Protein AF-A0AA88YRH1-F1 (afdb_monomer)

Sequence (210 aa):
MELCYRCGEIFGRLHLAICKGFNRCCFNCKRIGHLAKTCRNAKQCSVYVNSIRVIQRKSEKKKERDQRRWMEFTSRKATLAELPFSVISEPEFRAMEFDSAVPTHVKTRHILVADKVNILNEKIQDLISKNEDLVNEIKTLNGKNFSLTERLRDIESQQNEEETLRKTISDLRNVQSCQQKQTNRKSAVVKSEKRREKFRRKIIRSVSRV

Foldseek 3Di:
DDAQQQARHDDDPCCVVVPPRQPDQAPQPRDGDHHVVPDPRRPPPPPVVCVVVPPPPPPPVRVVVVVVVVVVVVVVVVVVVVPPVVPPDPPPPPDPPPPPPPPPVVVVVVVVVVVVVVVVVVVVVVVVVVVVVVVVVVVVVVVVVVVVVVVVVVVVVVVVVVVVVVVVVVVVVVVVVVVVVVVVVVVVVVVVVVVVVVVVVVVVVVVVVD

Mean predicted aligned error: 20.77 Å

Secondary structure (DSSP, 8-state):
-PBPTTTSSB--TTHHHH-TTTTPBPTTT--BSS-GGG-TT-TTTTSTTSTTT------HHHHHHHHHHHHHHHHHHHHHHTSGGGG--GGG-----------HHHHHHHHHHHHHHHHHHHHHHHHHHHHHHHHHHHHHHHHHHHHHHHHHHHHHHHHHHHHHHHHHHHHHHHHHHHHHHHHHHHHHHHHHHHHHHHHHHHHHHHHTT-

Organism: Pinctada imbricata (NCBI:txid66713)

pLDDT: mean 78.66, std 17.13, range [45.16, 98.5]

Radius of gyration: 49.01 Å; Cα contacts (8 Å, |Δi|>4): 69; chains: 1; bounding box: 114×59×136 Å

Structure (mmCIF, N/CA/C/O backbone):
data_AF-A0AA88YRH1-F1
#
_entry.id   AF-A0AA88YRH1-F1
#
loop_
_atom_site.group_PDB
_atom_site.id
_atom_site.type_symbol
_atom_site.label_atom_id
_atom_site.label_alt_id
_atom_site.label_comp_id
_atom_site.label_asym_id
_atom_site.label_entity_id
_atom_site.label_seq_id
_atom_site.pdbx_PDB_ins_code
_atom_site.Cartn_x
_atom_site.Cartn_y
_atom_site.Cartn_z
_atom_site.occupancy
_atom_site.B_iso_or_equiv
_atom_site.auth_seq_id
_atom_site.auth_comp_id
_atom_site.auth_asym_id
_atom_site.auth_atom_id
_atom_site.pdbx_PDB_model_num
ATOM 1 N N . MET A 1 1 ? 29.892 -19.748 -8.533 1.00 53.75 1 MET A N 1
ATOM 2 C CA . MET A 1 1 ? 28.865 -18.878 -9.145 1.00 53.75 1 MET A CA 1
ATOM 3 C C . MET A 1 1 ? 27.532 -19.580 -9.007 1.00 53.75 1 MET A C 1
ATOM 5 O O . MET A 1 1 ? 27.375 -20.659 -9.563 1.00 53.75 1 MET A O 1
ATOM 9 N N . GLU A 1 2 ? 26.616 -19.034 -8.217 1.00 70.88 2 GLU A N 1
ATOM 10 C CA . GLU A 1 2 ? 25.268 -19.594 -8.092 1.00 70.88 2 GLU A CA 1
ATOM 11 C C . GLU A 1 2 ? 24.421 -19.139 -9.288 1.00 70.88 2 GLU A C 1
ATOM 13 O O . GLU A 1 2 ? 24.522 -17.995 -9.726 1.00 70.88 2 GLU A O 1
ATOM 18 N N . LEU A 1 3 ? 23.623 -20.037 -9.865 1.00 72.69 3 LEU A N 1
ATOM 19 C CA . LEU A 1 3 ? 22.69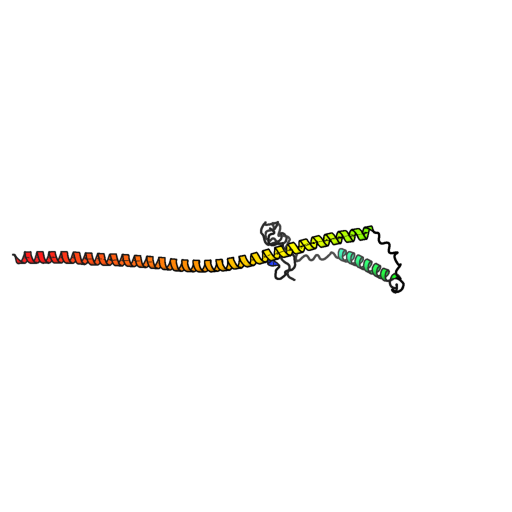9 -19.729 -10.961 1.00 72.69 3 LEU A CA 1
ATOM 20 C C . LEU A 1 3 ? 21.279 -19.644 -10.401 1.00 72.69 3 LEU A C 1
ATOM 22 O O . LEU A 1 3 ? 20.881 -20.445 -9.553 1.00 72.69 3 LEU A O 1
ATOM 26 N N . CYS A 1 4 ? 20.492 -18.684 -10.875 1.00 71.12 4 CYS A N 1
ATOM 27 C CA . CYS A 1 4 ? 19.110 -18.528 -10.458 1.00 71.12 4 CYS A CA 1
ATOM 28 C C . CYS A 1 4 ? 18.253 -19.694 -10.958 1.00 71.12 4 CYS A C 1
ATOM 30 O O . CYS A 1 4 ? 18.080 -19.887 -12.161 1.00 71.12 4 CYS A O 1
ATOM 32 N N . TYR A 1 5 ? 17.612 -20.415 -10.037 1.00 66.69 5 TYR A N 1
ATOM 33 C CA . TYR A 1 5 ? 16.706 -21.524 -10.360 1.00 66.69 5 TYR A CA 1
ATOM 34 C C . TYR A 1 5 ? 15.436 -21.097 -11.128 1.00 66.69 5 TYR A C 1
ATOM 36 O O . TYR A 1 5 ? 14.714 -21.954 -11.645 1.00 66.69 5 TYR A O 1
ATOM 44 N N . ARG A 1 6 ? 15.149 -19.786 -11.208 1.00 68.38 6 ARG A N 1
ATOM 45 C CA . ARG A 1 6 ? 13.977 -19.218 -11.898 1.00 68.38 6 ARG A CA 1
ATOM 46 C C . ARG A 1 6 ? 14.255 -18.781 -13.338 1.00 68.38 6 ARG A C 1
ATOM 48 O O . ARG A 1 6 ? 13.348 -18.887 -14.158 1.00 68.38 6 ARG A O 1
ATOM 55 N N . CYS A 1 7 ? 15.458 -18.302 -13.671 1.00 70.50 7 CYS A N 1
ATOM 56 C CA . CYS A 1 7 ? 15.779 -17.829 -15.031 1.00 70.50 7 CYS A CA 1
ATOM 57 C C . CYS A 1 7 ? 17.071 -18.399 -15.642 1.00 70.50 7 CYS A C 1
ATOM 59 O O . CYS A 1 7 ? 17.279 -18.224 -16.838 1.00 70.50 7 CYS A O 1
ATOM 61 N N . GLY A 1 8 ? 17.916 -19.093 -14.874 1.00 67.12 8 GLY A N 1
ATOM 62 C CA . GLY A 1 8 ? 19.188 -19.643 -15.354 1.00 67.12 8 GLY A CA 1
ATOM 63 C C . GLY A 1 8 ? 20.312 -18.617 -15.548 1.00 67.12 8 GLY A C 1
ATOM 64 O O . GLY A 1 8 ? 21.371 -18.996 -16.036 1.00 67.12 8 GLY A O 1
ATOM 65 N N . GLU A 1 9 ? 20.109 -17.349 -15.174 1.00 74.12 9 GLU A N 1
ATOM 66 C CA . GLU A 1 9 ? 21.161 -16.320 -15.137 1.00 74.12 9 GLU A CA 1
ATOM 67 C C . GLU A 1 9 ? 21.960 -16.397 -13.818 1.00 74.12 9 GLU A C 1
ATOM 69 O O . GLU A 1 9 ? 21.535 -17.032 -12.851 1.00 74.12 9 GLU A O 1
ATOM 74 N N . ILE A 1 10 ? 23.132 -15.762 -13.766 1.00 75.81 10 ILE A N 1
ATOM 75 C CA . ILE A 1 10 ? 24.010 -15.764 -12.583 1.00 75.81 10 ILE A CA 1
ATOM 76 C C . ILE A 1 10 ? 23.377 -14.936 -11.449 1.00 75.81 10 ILE A C 1
ATOM 78 O O . ILE A 1 10 ? 22.864 -13.840 -11.677 1.00 75.81 10 ILE A O 1
ATOM 82 N N . PHE A 1 11 ? 23.419 -15.453 -10.216 1.00 73.75 11 PHE A N 1
ATOM 83 C CA . PHE A 1 11 ? 22.965 -14.750 -9.014 1.00 73.75 11 PHE A CA 1
ATOM 84 C C . PHE A 1 11 ? 23.818 -13.496 -8.763 1.00 73.75 11 PHE A C 1
ATOM 86 O O . PHE A 1 11 ? 24.988 -13.586 -8.398 1.00 73.75 11 PHE A O 1
ATOM 93 N N . GLY A 1 12 ? 23.209 -12.320 -8.915 1.00 69.00 12 GLY A N 1
ATOM 94 C CA . GLY A 1 12 ? 23.686 -11.057 -8.338 1.00 69.00 12 GLY A CA 1
ATOM 95 C C . GLY A 1 12 ? 22.896 -10.684 -7.075 1.00 69.00 12 GLY A C 1
ATOM 96 O O . GLY A 1 12 ? 21.791 -11.192 -6.873 1.00 69.00 12 GLY A O 1
ATOM 97 N N . ARG A 1 13 ? 23.413 -9.758 -6.244 1.00 68.38 13 ARG A N 1
ATOM 98 C CA . ARG A 1 13 ? 22.778 -9.328 -4.969 1.00 68.38 13 ARG A CA 1
ATOM 99 C C . ARG A 1 13 ? 21.319 -8.857 -5.111 1.00 68.38 13 ARG A C 1
ATOM 101 O O . ARG A 1 13 ? 20.558 -8.974 -4.162 1.00 68.38 13 ARG A O 1
ATOM 108 N N . LEU A 1 14 ? 20.918 -8.370 -6.288 1.00 70.19 14 LEU A N 1
ATOM 109 C CA . LEU A 1 14 ? 19.562 -7.872 -6.574 1.00 70.19 14 LEU A CA 1
ATOM 110 C C . LEU A 1 14 ? 18.740 -8.803 -7.481 1.00 70.19 14 LEU A C 1
ATOM 112 O O . LEU A 1 14 ? 17.614 -8.483 -7.860 1.00 70.19 14 LEU A O 1
ATOM 116 N N . HIS A 1 15 ? 19.275 -9.972 -7.838 1.00 73.69 15 HIS A N 1
ATOM 117 C CA . HIS A 1 15 ? 18.668 -10.824 -8.857 1.00 73.69 15 HIS A CA 1
ATOM 118 C C . HIS A 1 15 ? 17.300 -11.387 -8.436 1.00 73.69 15 HIS A C 1
ATOM 120 O O . HIS A 1 15 ? 16.426 -11.558 -9.276 1.00 73.69 15 HIS A O 1
ATOM 126 N N . LEU A 1 16 ? 17.067 -11.624 -7.140 1.00 67.25 16 LEU A N 1
ATOM 127 C CA . LEU A 1 16 ? 15.779 -12.116 -6.627 1.00 67.25 16 LEU A CA 1
ATOM 128 C C . LEU A 1 16 ? 14.612 -11.146 -6.882 1.00 67.25 16 LEU A C 1
ATOM 130 O O . LEU A 1 16 ? 13.498 -11.612 -7.110 1.00 67.25 16 LEU A O 1
ATOM 134 N N . ALA A 1 17 ? 14.871 -9.834 -6.890 1.00 69.38 17 ALA A N 1
ATOM 135 C CA . ALA A 1 17 ? 13.856 -8.798 -7.096 1.00 69.38 17 ALA A CA 1
ATOM 136 C C . ALA A 1 17 ? 13.591 -8.495 -8.584 1.00 69.38 17 ALA A C 1
ATOM 138 O O . ALA A 1 17 ? 12.480 -8.125 -8.946 1.00 69.38 17 ALA A O 1
ATOM 139 N N . ILE A 1 18 ? 14.590 -8.690 -9.455 1.00 74.69 18 ILE A N 1
ATOM 140 C CA . ILE A 1 18 ? 14.531 -8.347 -10.894 1.00 74.69 18 ILE A CA 1
ATOM 141 C C . ILE A 1 18 ? 14.519 -9.615 -11.771 1.00 74.69 18 ILE A C 1
ATOM 143 O O . ILE A 1 18 ? 14.741 -9.583 -12.982 1.00 74.69 18 ILE A O 1
ATOM 147 N N . CYS A 1 19 ? 14.290 -10.786 -11.174 1.00 74.00 19 CYS A N 1
ATOM 148 C CA . CYS A 1 19 ? 14.362 -12.039 -11.908 1.00 74.00 19 CYS A CA 1
ATOM 149 C C . CYS A 1 19 ? 13.278 -12.080 -12.995 1.00 74.00 19 CYS A C 1
ATOM 151 O O . CYS A 1 19 ? 12.085 -12.151 -12.697 1.00 74.00 19 CYS A O 1
ATOM 153 N N . LYS A 1 20 ?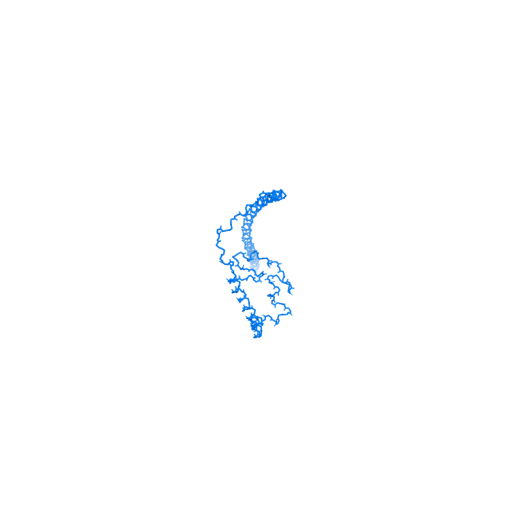 13.687 -12.171 -14.267 1.00 68.44 20 LYS A N 1
ATOM 154 C CA . LYS A 1 20 ? 12.780 -12.355 -15.423 1.00 68.44 20 LYS A CA 1
ATOM 155 C C . LYS A 1 20 ? 11.861 -13.584 -15.297 1.00 68.44 20 LYS A C 1
ATOM 157 O O . LYS A 1 20 ? 10.886 -13.716 -16.037 1.00 68.44 20 LYS A O 1
ATOM 162 N N . GLY A 1 21 ? 12.189 -14.508 -14.390 1.00 66.12 21 GLY A N 1
ATOM 163 C CA . GLY A 1 21 ? 11.402 -15.695 -14.059 1.00 66.12 21 GLY A CA 1
ATOM 164 C C . GLY A 1 21 ? 10.411 -15.526 -12.898 1.00 66.12 21 GLY A C 1
ATOM 165 O O . GLY A 1 21 ? 9.736 -16.497 -12.571 1.00 66.12 21 GLY A O 1
ATOM 166 N N . PHE A 1 22 ? 10.307 -14.351 -12.260 1.00 69.38 22 PHE A N 1
ATOM 167 C CA . PHE A 1 22 ? 9.498 -14.155 -11.045 1.00 69.38 22 PHE A CA 1
ATOM 168 C C . PHE A 1 22 ? 7.993 -14.388 -11.277 1.00 6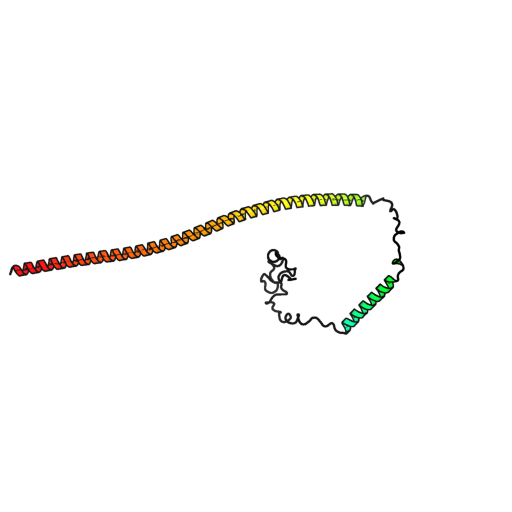9.38 22 PHE A C 1
ATOM 170 O O . PHE A 1 22 ? 7.372 -15.096 -10.488 1.00 69.38 22 PHE A O 1
ATOM 177 N N . ASN A 1 23 ? 7.452 -13.924 -12.411 1.00 70.12 23 ASN A N 1
ATOM 178 C CA . ASN A 1 23 ? 6.042 -14.103 -12.799 1.00 70.12 23 ASN A CA 1
ATOM 179 C C . ASN A 1 23 ? 5.811 -15.201 -13.850 1.00 70.12 23 ASN A C 1
ATOM 181 O O . ASN A 1 23 ? 4.737 -15.284 -14.442 1.00 70.12 23 ASN A O 1
ATOM 185 N N . ARG A 1 24 ? 6.805 -16.052 -14.127 1.00 73.25 24 ARG A N 1
ATOM 186 C CA . ARG A 1 24 ? 6.618 -17.148 -15.084 1.00 73.25 24 ARG A CA 1
ATOM 187 C C . ARG A 1 24 ? 6.018 -18.357 -14.377 1.00 73.25 24 ARG A C 1
ATOM 189 O O . ARG A 1 24 ? 6.610 -18.908 -13.448 1.00 73.25 24 ARG A O 1
ATOM 196 N N . CYS A 1 25 ? 4.849 -18.783 -14.844 1.00 76.12 25 CYS A N 1
ATOM 197 C CA . CYS A 1 25 ? 4.251 -20.045 -14.436 1.00 76.12 25 CYS A CA 1
ATOM 198 C C . CYS A 1 25 ? 5.015 -21.204 -15.078 1.00 76.12 25 CYS A C 1
ATOM 200 O O . CYS A 1 25 ? 5.322 -21.194 -16.271 1.00 76.12 25 CYS A O 1
ATOM 202 N N . CYS A 1 26 ? 5.302 -22.231 -14.289 1.00 77.19 26 CYS A N 1
ATOM 203 C CA . CYS A 1 26 ? 5.856 -23.470 -14.799 1.00 77.19 26 CYS A CA 1
ATOM 204 C C . CYS A 1 26 ? 4.891 -24.101 -15.814 1.00 77.19 26 CYS A C 1
ATOM 206 O O . CYS A 1 26 ? 3.739 -24.374 -15.482 1.00 77.19 26 CYS A O 1
ATOM 208 N N . PHE A 1 27 ? 5.365 -24.405 -17.025 1.00 74.00 27 PHE A N 1
ATOM 209 C CA . PHE A 1 27 ? 4.541 -25.038 -18.063 1.00 74.00 27 PHE A CA 1
ATOM 210 C C . PHE A 1 27 ? 3.980 -26.413 -17.650 1.00 74.00 27 PHE A C 1
ATOM 212 O O . PHE A 1 27 ? 2.918 -26.797 -18.126 1.00 74.00 27 PHE A O 1
ATOM 219 N N . ASN A 1 28 ? 4.641 -27.125 -16.726 1.00 75.19 28 ASN A N 1
ATOM 220 C CA . ASN A 1 28 ? 4.215 -28.458 -16.286 1.00 75.19 28 ASN A CA 1
ATOM 221 C C . ASN A 1 28 ? 3.154 -28.433 -15.175 1.00 75.19 28 ASN A C 1
ATOM 223 O O . ASN A 1 28 ? 2.218 -29.225 -15.212 1.00 75.19 28 ASN A O 1
ATOM 227 N N . CYS A 1 29 ? 3.285 -27.557 -14.172 1.00 79.75 29 CYS A N 1
ATOM 228 C CA . CYS A 1 29 ? 2.396 -27.558 -12.998 1.00 79.75 29 CYS A CA 1
ATOM 229 C C . CYS A 1 29 ? 1.626 -26.250 -12.785 1.00 79.75 29 CYS A C 1
ATOM 231 O O . CYS A 1 29 ? 0.898 -26.129 -11.801 1.00 79.75 29 CYS A O 1
ATOM 233 N N . LYS A 1 30 ? 1.812 -25.265 -13.671 1.00 79.56 30 LYS A N 1
ATOM 234 C CA . LYS A 1 30 ? 1.200 -23.928 -13.636 1.00 79.56 30 LYS A CA 1
ATOM 235 C C . LYS A 1 30 ? 1.448 -23.122 -12.351 1.00 79.56 30 LYS A C 1
ATOM 237 O O . LYS A 1 30 ? 0.832 -22.081 -12.166 1.00 79.56 30 LYS A O 1
ATOM 242 N N . ARG A 1 31 ? 2.370 -23.550 -11.478 1.00 75.75 31 ARG A N 1
ATOM 243 C CA . ARG A 1 31 ? 2.791 -22.786 -10.290 1.00 75.75 31 ARG A CA 1
ATOM 244 C C . ARG A 1 31 ? 3.927 -21.826 -10.639 1.00 75.75 31 ARG A C 1
ATOM 246 O O . ARG A 1 31 ? 4.792 -22.157 -11.451 1.00 75.75 31 ARG A O 1
ATOM 253 N N . ILE A 1 32 ? 3.928 -20.657 -10.010 1.00 74.44 32 ILE A N 1
ATOM 254 C CA . ILE A 1 32 ? 4.986 -19.648 -10.146 1.00 74.44 32 ILE A CA 1
ATOM 255 C C . ILE A 1 32 ? 6.259 -20.058 -9.391 1.00 74.44 32 ILE A C 1
ATOM 257 O O . ILE A 1 32 ? 6.217 -20.846 -8.445 1.00 74.44 32 ILE A O 1
ATOM 261 N N . GLY A 1 33 ? 7.403 -19.522 -9.818 1.00 73.00 33 GLY A N 1
ATOM 262 C CA . GLY A 1 33 ? 8.660 -19.620 -9.070 1.00 73.00 33 GLY A CA 1
ATOM 263 C C . GLY A 1 33 ? 9.607 -20.758 -9.460 1.00 73.00 33 GLY A C 1
ATOM 264 O O . GLY A 1 33 ? 10.593 -20.957 -8.760 1.00 73.00 33 GLY A O 1
ATOM 265 N N . HIS A 1 34 ? 9.374 -21.493 -10.552 1.00 73.50 34 HIS A N 1
ATOM 266 C CA . HIS A 1 34 ? 10.356 -22.441 -11.101 1.00 73.50 34 HIS A CA 1
ATOM 267 C C . HIS A 1 34 ? 10.159 -22.676 -12.604 1.00 73.50 34 HIS A C 1
ATOM 269 O O . HIS A 1 34 ? 9.071 -22.486 -13.147 1.00 73.50 34 HIS A O 1
ATOM 275 N N . LEU A 1 35 ? 11.219 -23.119 -13.281 1.00 71.88 35 LEU A N 1
ATOM 276 C CA . LEU A 1 35 ? 11.177 -23.495 -14.693 1.00 71.88 35 LEU A CA 1
ATOM 277 C C . LEU A 1 35 ? 10.592 -24.904 -14.856 1.00 71.88 35 LEU A C 1
ATOM 279 O O . LEU A 1 35 ? 10.755 -25.763 -13.993 1.00 71.88 35 LEU A O 1
ATOM 283 N N . ALA A 1 36 ? 9.980 -25.191 -16.009 1.00 71.06 36 ALA A N 1
ATOM 284 C CA . ALA A 1 36 ? 9.449 -26.528 -16.312 1.00 71.06 36 ALA A CA 1
ATOM 285 C C . ALA A 1 36 ? 10.505 -27.642 -16.169 1.00 71.06 36 ALA A C 1
ATOM 287 O O . ALA A 1 36 ? 10.181 -28.746 -15.735 1.00 71.06 36 ALA A O 1
ATOM 288 N N . LYS A 1 37 ? 11.776 -27.313 -16.445 1.00 68.81 37 LYS A N 1
ATOM 289 C CA . LYS A 1 37 ? 12.937 -28.204 -16.295 1.00 68.81 37 LYS A CA 1
ATOM 290 C C . LYS A 1 37 ? 13.252 -28.584 -14.841 1.00 68.81 37 LYS A C 1
ATOM 292 O O . LYS A 1 37 ? 13.858 -29.621 -14.618 1.00 68.81 37 LYS A O 1
ATOM 297 N N . THR A 1 38 ? 12.856 -27.768 -13.864 1.00 66.88 38 THR A N 1
ATOM 298 C CA . THR A 1 38 ? 13.106 -27.981 -12.425 1.00 66.88 38 THR A CA 1
ATOM 299 C C . THR A 1 38 ? 11.819 -28.289 -11.652 1.00 66.88 38 THR A C 1
ATOM 301 O O . THR A 1 38 ? 11.780 -28.235 -10.423 1.00 66.88 38 THR A O 1
ATOM 304 N N . CYS A 1 39 ? 10.740 -28.627 -12.363 1.00 75.81 39 CYS A N 1
ATOM 305 C CA . CYS A 1 39 ? 9.443 -28.912 -11.771 1.00 75.81 39 CYS A CA 1
ATOM 306 C C . CYS A 1 39 ? 9.416 -30.282 -11.084 1.00 75.81 39 CYS A C 1
ATOM 308 O O . CYS A 1 39 ? 9.430 -31.321 -11.742 1.00 75.81 39 CYS A O 1
ATOM 310 N N . ARG A 1 40 ? 9.265 -30.284 -9.754 1.00 71.62 40 ARG A N 1
ATOM 311 C CA . ARG A 1 40 ? 9.049 -31.508 -8.957 1.00 71.62 40 ARG A CA 1
ATOM 312 C C . ARG A 1 40 ? 7.751 -32.251 -9.299 1.00 71.62 40 ARG A C 1
ATOM 314 O O . ARG A 1 40 ? 7.686 -33.453 -9.100 1.00 71.62 40 ARG A O 1
ATOM 321 N N . ASN A 1 41 ? 6.752 -31.546 -9.832 1.00 67.06 41 ASN A N 1
ATOM 322 C CA . ASN A 1 41 ? 5.437 -32.087 -10.196 1.00 67.06 41 ASN A CA 1
ATOM 323 C C . ASN A 1 41 ? 5.306 -32.435 -11.686 1.00 67.06 41 ASN A C 1
ATOM 325 O O . ASN A 1 41 ? 4.194 -32.647 -12.172 1.00 67.06 41 ASN A O 1
ATOM 329 N N . ALA A 1 42 ? 6.407 -32.460 -12.444 1.00 63.12 42 ALA A N 1
ATOM 330 C CA . ALA A 1 42 ? 6.343 -32.927 -13.818 1.00 63.12 42 ALA A CA 1
ATOM 331 C C . ALA A 1 42 ? 5.876 -34.389 -13.809 1.00 63.12 42 ALA A C 1
ATOM 333 O O . ALA A 1 42 ? 6.567 -35.251 -13.267 1.00 63.12 42 ALA A O 1
ATOM 334 N N . LYS A 1 43 ? 4.744 -34.688 -14.459 1.00 59.88 43 LYS A N 1
ATOM 335 C CA . LYS A 1 43 ? 4.222 -36.055 -14.672 1.00 59.88 43 LYS A CA 1
ATOM 336 C C . LYS A 1 43 ? 5.169 -36.958 -15.504 1.00 59.88 43 LYS A C 1
ATOM 338 O O . LYS A 1 43 ? 4.759 -38.005 -15.980 1.00 59.88 43 LYS A O 1
ATOM 343 N N . GLN A 1 44 ? 6.429 -36.550 -15.683 1.00 56.16 44 GLN A N 1
ATOM 344 C CA . GLN A 1 44 ? 7.513 -37.253 -16.374 1.00 56.16 44 GLN A CA 1
ATOM 345 C C . GLN A 1 44 ? 8.854 -37.194 -15.603 1.00 56.16 44 GLN A C 1
ATOM 347 O O . GLN A 1 44 ? 9.925 -37.377 -16.179 1.00 56.16 44 GLN A O 1
ATOM 352 N N . CYS A 1 45 ? 8.839 -36.953 -14.287 1.00 46.53 45 CYS A N 1
ATOM 353 C CA . CYS A 1 45 ? 10.039 -37.047 -13.448 1.00 46.53 45 CYS A CA 1
ATOM 354 C C . CYS A 1 45 ? 10.313 -38.495 -12.995 1.00 46.53 45 CYS A C 1
ATOM 356 O O . CYS A 1 45 ? 10.281 -38.801 -11.809 1.00 46.53 45 CYS A O 1
ATOM 358 N N . SER A 1 46 ? 10.635 -39.379 -13.943 1.00 46.31 46 SER A N 1
ATOM 359 C CA . SER A 1 46 ? 11.452 -40.578 -13.674 1.00 46.31 46 SER A CA 1
ATOM 360 C C . SER A 1 46 ? 12.825 -40.522 -14.358 1.00 46.31 46 SER A C 1
ATOM 362 O O . SER A 1 46 ? 13.692 -41.340 -14.070 1.00 46.31 46 SER A O 1
ATOM 364 N N . VAL A 1 47 ? 13.079 -39.524 -15.218 1.00 48.66 47 VAL A N 1
ATOM 365 C CA . VAL A 1 47 ? 14.322 -39.467 -16.013 1.00 48.66 47 VAL A CA 1
ATOM 366 C C . VAL A 1 47 ? 15.388 -38.540 -15.406 1.00 48.66 47 VAL A C 1
ATOM 368 O O . VAL A 1 47 ? 16.577 -38.707 -15.671 1.00 48.66 47 VAL A O 1
ATOM 371 N N . TYR A 1 48 ? 15.018 -37.592 -14.535 1.00 48.03 48 TYR A N 1
ATOM 372 C CA . TYR A 1 48 ? 15.944 -36.533 -14.093 1.00 48.03 48 TYR A CA 1
ATOM 373 C C . TYR A 1 48 ? 16.746 -36.828 -12.813 1.00 48.03 48 TYR A C 1
ATOM 375 O O . TYR A 1 48 ? 17.526 -35.989 -12.375 1.00 48.03 48 TYR A O 1
ATOM 383 N N . VAL A 1 49 ? 16.616 -38.019 -12.221 1.00 46.06 49 VAL A N 1
ATOM 384 C CA . VAL A 1 49 ? 17.554 -38.466 -11.167 1.00 46.06 49 VAL A CA 1
ATOM 385 C C . VAL A 1 49 ? 18.757 -39.225 -11.748 1.00 46.06 49 VAL A C 1
ATOM 387 O O . VAL A 1 49 ? 19.760 -39.403 -11.063 1.00 46.06 49 VAL A O 1
ATOM 390 N N . ASN A 1 50 ? 18.715 -39.586 -13.038 1.00 46.66 50 ASN A N 1
ATOM 391 C CA . ASN A 1 50 ? 19.808 -40.288 -13.720 1.00 46.66 50 ASN A CA 1
ATOM 392 C C . ASN A 1 50 ? 20.734 -39.366 -14.534 1.00 46.66 50 ASN A C 1
ATOM 394 O O . ASN A 1 50 ? 21.830 -39.779 -14.901 1.00 46.66 50 ASN A O 1
ATOM 398 N N . SER A 1 51 ? 20.373 -38.104 -14.781 1.00 45.78 51 SER A N 1
ATOM 399 C CA . SER A 1 51 ? 21.168 -37.189 -15.620 1.00 45.78 51 SER A CA 1
ATOM 400 C C . SER A 1 51 ? 22.422 -36.616 -14.943 1.00 45.78 51 SER A C 1
ATOM 402 O O . SER A 1 51 ? 23.301 -36.127 -15.644 1.00 45.78 51 SER A O 1
ATOM 404 N N . ILE A 1 52 ? 22.574 -36.735 -13.618 1.00 48.28 52 ILE A N 1
ATOM 405 C CA . ILE A 1 52 ? 23.822 -36.354 -12.919 1.00 48.28 52 ILE A CA 1
ATOM 406 C C . ILE A 1 52 ? 24.873 -37.482 -12.972 1.00 48.28 52 ILE A C 1
ATOM 408 O O . ILE A 1 52 ? 26.067 -37.218 -12.860 1.00 48.28 52 ILE A O 1
ATOM 412 N N . ARG A 1 53 ? 24.473 -38.737 -13.234 1.00 45.59 53 ARG A N 1
ATOM 413 C CA . ARG A 1 53 ? 25.411 -39.864 -13.425 1.00 45.59 53 ARG A CA 1
ATOM 414 C C . ARG A 1 53 ? 25.750 -40.157 -14.889 1.00 45.59 53 ARG A C 1
ATOM 416 O O . ARG A 1 53 ? 26.638 -40.962 -15.150 1.00 45.59 53 ARG A O 1
ATOM 423 N N . VAL A 1 54 ? 25.103 -39.487 -15.843 1.00 47.59 54 VAL A N 1
ATOM 424 C CA . VAL A 1 54 ? 25.373 -39.637 -17.282 1.00 47.59 54 VAL A CA 1
ATOM 425 C C . VAL A 1 54 ? 26.089 -38.389 -17.804 1.00 47.59 54 VAL A C 1
ATOM 427 O O . VAL A 1 54 ? 25.638 -37.711 -18.723 1.00 47.59 54 VAL A O 1
ATOM 430 N N . ILE A 1 55 ? 27.277 -38.111 -17.260 1.00 48.91 55 ILE A N 1
ATOM 431 C CA . ILE A 1 55 ? 28.341 -37.581 -18.118 1.00 48.91 55 ILE A CA 1
ATOM 432 C C . ILE A 1 55 ? 28.615 -38.722 -19.090 1.00 48.91 55 ILE A C 1
ATOM 434 O O . ILE A 1 55 ? 29.235 -39.722 -18.731 1.00 48.91 55 ILE A O 1
ATOM 438 N N . GLN A 1 56 ? 28.026 -38.629 -20.282 1.00 51.97 56 GLN A N 1
ATOM 439 C CA . GLN A 1 56 ? 28.175 -39.618 -21.338 1.00 51.97 56 GLN A CA 1
ATOM 440 C C . GLN A 1 56 ? 29.667 -39.911 -21.517 1.00 51.97 56 GLN A C 1
ATOM 442 O O . GLN A 1 56 ? 30.408 -39.084 -22.053 1.00 51.97 56 GLN A O 1
ATOM 447 N N . ARG A 1 57 ? 30.124 -41.095 -21.086 1.00 57.72 57 ARG A N 1
ATOM 448 C CA . ARG A 1 57 ? 31.379 -41.654 -21.585 1.00 57.72 57 ARG A CA 1
ATOM 449 C C . ARG A 1 57 ? 31.182 -41.753 -23.094 1.00 57.72 57 ARG A C 1
ATOM 451 O O . ARG A 1 57 ? 30.452 -42.627 -23.557 1.00 57.72 57 ARG A O 1
ATOM 458 N N . LYS A 1 58 ? 31.735 -40.802 -23.861 1.00 65.44 58 LYS A N 1
ATOM 459 C CA . LYS A 1 58 ? 31.763 -40.896 -25.326 1.00 65.44 58 LYS A CA 1
ATOM 460 C C . LYS A 1 58 ? 32.292 -42.293 -25.646 1.00 65.44 58 LYS A C 1
ATOM 462 O O . LYS A 1 58 ? 33.329 -42.671 -25.105 1.00 65.44 58 LYS A O 1
ATOM 467 N N . SER A 1 59 ? 31.579 -43.051 -26.478 1.00 76.25 59 SER A N 1
ATOM 468 C CA . SER A 1 59 ? 32.070 -44.347 -26.956 1.00 76.25 59 SER A CA 1
ATOM 469 C C . SER A 1 59 ? 33.491 -44.179 -27.489 1.00 76.25 59 SER A C 1
ATOM 471 O O . SER A 1 59 ? 33.757 -43.160 -28.133 1.00 76.25 59 SER A O 1
ATOM 473 N N . GLU A 1 60 ? 34.363 -45.164 -27.297 1.00 80.06 60 GLU A N 1
ATOM 474 C CA . GLU A 1 60 ? 35.769 -45.068 -27.713 1.00 80.06 60 GLU A CA 1
ATOM 475 C C . GLU A 1 60 ? 35.908 -44.674 -29.196 1.00 80.06 60 GLU A C 1
ATOM 477 O O . GLU A 1 60 ? 36.632 -43.740 -29.529 1.00 80.06 60 GLU A O 1
ATOM 482 N N . LYS A 1 61 ? 35.037 -45.215 -30.062 1.00 81.00 61 LYS A N 1
ATOM 483 C CA . LYS A 1 61 ? 34.931 -44.850 -31.491 1.00 81.00 61 LYS A CA 1
ATOM 484 C C . LYS A 1 61 ? 34.662 -43.362 -31.768 1.00 81.00 61 LYS A C 1
ATOM 486 O O . LYS A 1 61 ? 35.031 -42.842 -32.818 1.00 81.00 61 LYS A O 1
ATOM 491 N N . LYS A 1 62 ? 33.962 -42.666 -30.868 1.00 81.56 62 LYS A N 1
ATOM 492 C CA . LYS A 1 62 ? 33.663 -41.230 -31.003 1.00 81.56 62 LYS A CA 1
ATOM 493 C C . LYS A 1 62 ? 34.846 -40.381 -30.548 1.00 81.56 62 LYS A C 1
ATOM 495 O O . LYS A 1 62 ? 35.139 -39.387 -31.201 1.00 81.56 62 LYS A O 1
ATOM 500 N N . LYS A 1 63 ? 35.538 -40.790 -29.479 1.00 86.50 63 LYS A N 1
ATOM 501 C CA . LYS A 1 63 ? 36.782 -40.136 -29.050 1.00 86.50 63 LYS A CA 1
ATOM 502 C C . LYS A 1 63 ? 37.847 -40.229 -30.138 1.00 86.50 63 LYS A C 1
AT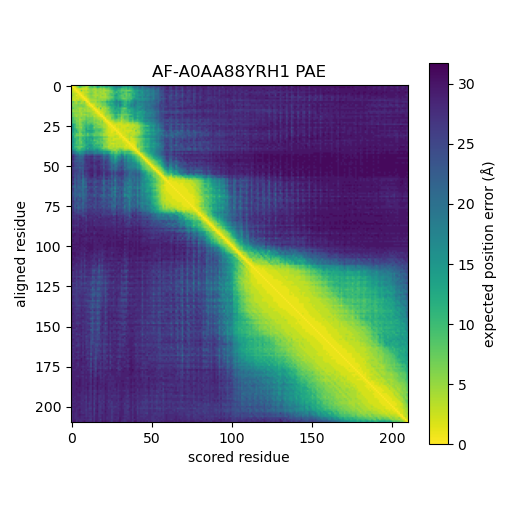OM 504 O O . LYS A 1 63 ? 38.439 -39.215 -30.475 1.00 86.50 63 LYS A O 1
ATOM 509 N N . GLU A 1 64 ? 38.005 -41.403 -30.747 1.00 90.12 64 GLU A N 1
ATOM 510 C CA . GLU A 1 64 ? 38.982 -41.622 -31.817 1.00 90.12 64 GLU A CA 1
ATOM 511 C C . GLU A 1 64 ? 38.693 -40.753 -33.055 1.00 90.12 64 GLU A C 1
ATOM 513 O O . GLU A 1 64 ? 39.596 -40.145 -33.627 1.00 90.12 64 GLU A O 1
ATOM 518 N N . ARG A 1 65 ? 37.416 -40.612 -33.440 1.00 90.31 65 ARG A N 1
ATOM 519 C CA . ARG A 1 65 ? 37.009 -39.730 -34.546 1.00 90.31 65 ARG A CA 1
ATOM 520 C C . ARG A 1 65 ? 37.292 -38.256 -34.252 1.00 90.31 65 ARG A C 1
ATOM 522 O O . ARG A 1 65 ? 37.783 -37.546 -35.128 1.00 90.31 65 ARG A O 1
ATOM 529 N N . ASP A 1 66 ? 36.973 -37.804 -33.039 1.00 88.62 66 ASP A N 1
ATOM 530 C CA . ASP A 1 66 ? 37.232 -36.428 -32.604 1.00 88.62 66 ASP A CA 1
ATOM 531 C C . ASP A 1 66 ? 38.751 -36.158 -32.551 1.00 88.62 66 ASP A C 1
ATOM 533 O O . ASP A 1 66 ? 39.208 -35.121 -33.028 1.00 88.62 66 ASP A O 1
ATOM 537 N N . GLN A 1 67 ? 39.543 -37.121 -32.065 1.00 91.81 67 GLN A N 1
ATOM 538 C CA . GLN A 1 67 ? 41.004 -37.037 -32.021 1.00 91.81 67 GLN A CA 1
ATOM 539 C C . GLN A 1 67 ? 41.621 -36.987 -33.424 1.00 91.81 67 GLN A C 1
ATOM 541 O O . GLN A 1 67 ? 42.524 -36.188 -33.665 1.00 91.81 67 GLN A O 1
ATOM 546 N N . ARG A 1 68 ? 41.097 -37.766 -34.380 1.00 93.62 68 ARG A N 1
ATOM 547 C CA . ARG A 1 68 ? 41.545 -37.727 -35.780 1.00 93.62 68 ARG A CA 1
ATOM 548 C C . ARG A 1 68 ? 41.272 -36.367 -36.431 1.00 93.62 68 ARG A C 1
ATOM 550 O O . ARG A 1 68 ? 42.165 -35.818 -37.067 1.00 93.62 68 ARG A O 1
ATOM 557 N N . ARG A 1 69 ? 40.082 -35.788 -36.217 1.00 92.50 69 ARG A N 1
ATOM 558 C CA . ARG A 1 69 ? 39.758 -34.425 -36.690 1.00 92.50 69 ARG A CA 1
ATOM 559 C C . ARG A 1 69 ? 40.671 -33.366 -36.083 1.00 92.50 69 ARG A C 1
ATOM 561 O O . ARG A 1 69 ? 41.065 -32.436 -36.779 1.00 92.50 69 ARG A O 1
ATOM 568 N N . TRP A 1 70 ? 40.990 -33.496 -34.797 1.00 89.56 70 TRP A N 1
ATOM 569 C CA . TRP A 1 70 ? 41.898 -32.572 -34.126 1.00 89.56 70 TRP A CA 1
ATOM 570 C C . TRP A 1 70 ? 43.309 -32.644 -34.716 1.00 89.56 70 TRP A C 1
ATOM 572 O O . TRP A 1 70 ? 43.859 -31.615 -35.090 1.00 89.56 70 TRP A O 1
ATOM 582 N N . MET A 1 71 ? 43.853 -33.853 -34.887 1.00 90.38 71 MET A N 1
ATOM 583 C CA . MET A 1 71 ? 45.167 -34.070 -35.506 1.00 90.38 71 MET A CA 1
ATOM 584 C C . MET A 1 71 ? 45.229 -33.500 -36.932 1.00 90.38 71 MET A C 1
ATOM 586 O O . MET A 1 71 ? 46.206 -32.847 -37.288 1.00 90.38 71 MET A O 1
ATOM 590 N N . GLU A 1 72 ? 44.171 -33.678 -37.728 1.00 89.56 72 GLU A N 1
ATOM 591 C CA . GLU A 1 72 ? 44.074 -33.114 -39.079 1.00 89.56 72 GLU A CA 1
ATOM 592 C C . GLU A 1 72 ? 44.060 -31.577 -39.067 1.00 89.56 72 GLU A C 1
ATOM 594 O O . GLU A 1 72 ? 44.775 -30.943 -39.843 1.00 89.56 72 GLU A O 1
ATOM 599 N N . PHE A 1 73 ? 43.301 -30.961 -38.157 1.00 87.06 73 PHE A N 1
ATOM 600 C CA . PHE A 1 73 ? 43.298 -29.507 -37.984 1.00 87.06 73 PHE A CA 1
ATOM 601 C C . PHE A 1 73 ? 44.676 -28.978 -37.569 1.00 87.06 73 PHE A C 1
ATOM 603 O O . PHE A 1 73 ? 45.159 -28.003 -38.145 1.00 87.06 73 PHE A O 1
ATOM 610 N N . THR A 1 74 ? 45.331 -29.623 -36.600 1.00 82.06 74 THR A N 1
ATOM 611 C CA . THR A 1 74 ? 46.663 -29.221 -36.133 1.00 82.06 74 THR A CA 1
ATOM 612 C C . THR A 1 74 ? 47.712 -29.373 -37.232 1.00 82.06 74 THR A C 1
ATOM 614 O O . THR A 1 74 ? 48.526 -28.471 -37.405 1.00 82.06 74 THR A O 1
ATOM 617 N N . SER A 1 75 ? 47.652 -30.448 -38.022 1.00 84.38 75 SER A N 1
ATOM 618 C CA . SER A 1 75 ? 48.539 -30.654 -39.171 1.00 84.38 75 SER A CA 1
ATOM 619 C C . SER A 1 75 ? 48.345 -29.572 -40.240 1.00 84.38 75 SER A C 1
ATOM 621 O O . SER A 1 75 ? 49.322 -28.944 -40.639 1.00 84.38 75 SER A O 1
ATOM 623 N N . ARG A 1 76 ? 47.096 -29.248 -40.612 1.00 80.00 76 ARG A N 1
ATOM 624 C CA . ARG A 1 76 ? 46.800 -28.150 -41.555 1.00 80.00 76 ARG A CA 1
ATOM 625 C C . ARG A 1 76 ? 47.263 -26.787 -41.036 1.00 80.00 76 ARG A C 1
ATOM 627 O O . ARG A 1 76 ? 47.727 -25.950 -41.805 1.00 80.00 76 ARG A O 1
ATOM 634 N N . LYS A 1 77 ? 47.133 -26.544 -39.730 1.00 77.62 77 LYS A N 1
ATOM 635 C CA . LYS A 1 77 ? 47.595 -25.301 -39.101 1.00 77.62 77 LYS A CA 1
ATOM 636 C C . LYS A 1 77 ? 49.123 -25.204 -39.091 1.00 77.62 77 LYS A C 1
ATOM 638 O O . LYS A 1 77 ? 49.642 -24.119 -39.325 1.00 77.62 77 LYS A O 1
ATOM 643 N N . ALA A 1 78 ? 49.826 -26.312 -38.859 1.00 72.69 78 ALA A N 1
ATOM 644 C CA . ALA A 1 78 ? 51.282 -26.360 -38.952 1.00 72.69 78 ALA A CA 1
ATOM 645 C C . ALA A 1 78 ? 51.755 -26.064 -40.385 1.00 72.69 78 ALA A C 1
ATOM 647 O O . ALA A 1 78 ? 52.609 -25.209 -40.568 1.00 72.69 78 ALA A O 1
ATOM 648 N N . THR A 1 79 ? 51.112 -26.640 -41.406 1.00 68.81 79 THR A N 1
ATOM 649 C CA . THR A 1 79 ? 51.435 -26.332 -42.812 1.00 68.81 79 THR A CA 1
ATOM 650 C C . THR A 1 79 ? 51.073 -24.900 -43.222 1.00 68.81 79 THR A C 1
ATOM 652 O O . THR A 1 79 ? 51.731 -24.324 -44.078 1.00 68.81 79 THR A O 1
ATOM 655 N N . LEU A 1 80 ? 50.051 -24.285 -42.611 1.00 59.50 80 LEU A N 1
ATOM 656 C CA . LEU A 1 80 ? 49.744 -22.861 -42.823 1.00 59.50 80 LEU A CA 1
ATOM 657 C C . LEU A 1 80 ? 50.791 -21.937 -42.184 1.00 59.50 80 LEU A C 1
ATOM 659 O O . LEU A 1 80 ? 50.996 -20.834 -42.681 1.00 59.50 80 LEU A O 1
ATOM 663 N N . ALA A 1 81 ? 51.453 -22.374 -41.109 1.00 58.50 81 ALA A N 1
ATOM 664 C CA . ALA A 1 81 ? 52.575 -21.646 -40.517 1.00 58.50 81 ALA A CA 1
ATOM 665 C C . ALA A 1 81 ? 53.853 -21.726 -41.377 1.00 58.50 81 ALA A C 1
ATOM 667 O O . ALA A 1 81 ? 54.721 -20.869 -41.236 1.00 58.50 81 ALA A O 1
ATOM 668 N N . GLU A 1 82 ? 53.940 -22.702 -42.289 1.00 55.97 82 GLU A N 1
ATOM 669 C CA . GLU A 1 82 ? 55.005 -22.812 -43.298 1.00 55.97 82 GLU A CA 1
ATOM 670 C C . GLU A 1 82 ? 54.728 -21.997 -44.573 1.00 55.97 82 GLU A C 1
ATOM 672 O O . GLU A 1 82 ? 55.568 -21.950 -45.472 1.00 55.97 82 GLU A O 1
ATOM 677 N N . LEU A 1 83 ? 53.576 -21.319 -44.674 1.00 57.69 83 LEU A N 1
ATOM 678 C CA . LEU A 1 83 ? 53.358 -20.389 -45.777 1.00 57.69 83 LEU A CA 1
ATOM 679 C C . LEU A 1 83 ? 54.246 -19.142 -45.602 1.00 57.69 83 LEU A C 1
ATOM 681 O O . LEU A 1 83 ? 54.301 -18.577 -44.507 1.00 57.69 83 LEU A O 1
ATOM 685 N N . PRO A 1 84 ? 54.870 -18.638 -46.685 1.00 55.75 84 PRO A N 1
ATOM 686 C CA . PRO A 1 84 ? 55.855 -17.549 -46.649 1.00 55.75 84 PRO A CA 1
ATOM 687 C C . PRO A 1 84 ? 55.275 -16.183 -46.236 1.00 55.75 84 PRO A C 1
ATOM 689 O O . PRO A 1 84 ? 55.997 -15.194 -46.164 1.00 55.75 84 PRO A O 1
ATOM 692 N N . PHE A 1 85 ? 53.977 -16.109 -45.931 1.00 52.59 85 PHE A N 1
ATOM 693 C CA . PHE A 1 85 ? 53.308 -14.892 -45.470 1.00 52.59 85 PHE A CA 1
ATOM 694 C C . PHE A 1 85 ? 53.61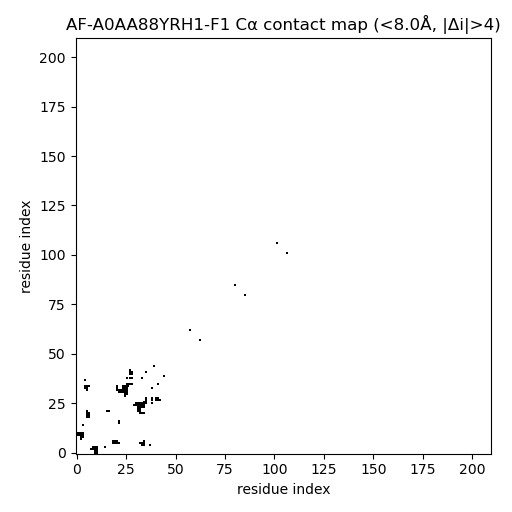3 -14.535 -44.007 1.00 52.59 85 PHE A C 1
ATOM 696 O O . PHE A 1 85 ? 53.223 -13.462 -43.557 1.00 52.59 85 PHE A O 1
ATOM 703 N N . SER A 1 86 ? 54.313 -15.393 -43.255 1.00 52.59 86 SER A N 1
ATOM 704 C CA . SER A 1 86 ? 54.777 -15.081 -41.894 1.00 52.59 86 SER A CA 1
ATOM 705 C C . SER A 1 86 ? 56.005 -14.156 -41.856 1.00 52.59 86 SER A C 1
ATOM 707 O O . SER A 1 86 ? 56.381 -13.699 -40.779 1.00 52.59 86 SER A O 1
ATOM 709 N N . VAL A 1 87 ? 56.590 -13.828 -43.019 1.00 56.12 87 VAL A N 1
ATOM 710 C CA . VAL A 1 87 ? 57.730 -12.903 -43.171 1.00 56.12 87 VAL A CA 1
ATOM 711 C C . VAL A 1 87 ? 57.364 -11.726 -44.083 1.00 56.12 87 VAL A C 1
ATOM 713 O O . VAL A 1 87 ? 58.144 -11.308 -44.930 1.00 56.12 87 VAL A O 1
ATOM 716 N N . ILE A 1 88 ? 56.162 -11.168 -43.934 1.00 57.91 88 ILE A N 1
ATOM 717 C CA . ILE A 1 88 ? 55.918 -9.810 -44.431 1.00 57.91 88 ILE A CA 1
ATOM 718 C C . ILE A 1 88 ? 56.321 -8.878 -43.293 1.00 57.91 88 ILE A C 1
ATOM 720 O O . ILE A 1 88 ? 55.562 -8.654 -42.352 1.00 57.91 88 ILE A O 1
ATOM 724 N N . SER A 1 89 ? 57.562 -8.398 -43.339 1.00 58.62 89 SER A N 1
ATOM 725 C CA . SER A 1 89 ? 57.963 -7.242 -42.549 1.00 58.62 89 SER A CA 1
ATOM 726 C C . SER A 1 89 ? 57.059 -6.065 -42.937 1.00 58.62 89 SER A C 1
ATOM 728 O O . SER A 1 89 ? 56.721 -5.866 -44.104 1.00 58.62 89 SER A O 1
ATOM 730 N N . GLU A 1 90 ? 56.646 -5.277 -41.948 1.00 59.72 90 GLU A N 1
ATOM 731 C CA . GLU A 1 90 ? 55.672 -4.195 -42.114 1.00 59.72 90 GLU A CA 1
ATOM 732 C C . GLU A 1 90 ? 56.062 -2.988 -43.009 1.00 59.72 90 GLU A C 1
ATOM 734 O O . GLU A 1 90 ? 55.160 -2.185 -43.250 1.00 59.72 90 GLU A O 1
ATOM 739 N N . PRO A 1 91 ? 57.285 -2.764 -43.558 1.00 54.91 91 PRO A N 1
ATOM 740 C CA . PRO A 1 91 ? 57.533 -1.486 -44.227 1.00 54.91 91 PRO A CA 1
ATOM 741 C C . PRO A 1 91 ? 57.047 -1.413 -45.687 1.00 54.91 91 PRO A C 1
ATOM 743 O O . PRO A 1 91 ? 57.080 -0.327 -46.264 1.00 54.91 91 PRO A O 1
ATOM 746 N N . GLU A 1 92 ? 56.571 -2.508 -46.293 1.00 49.84 92 GLU A N 1
ATOM 747 C CA . GLU A 1 92 ? 56.100 -2.509 -47.694 1.00 49.84 92 GLU A CA 1
ATOM 748 C C . GLU A 1 92 ? 54.583 -2.394 -47.870 1.00 49.84 92 GLU A C 1
ATOM 750 O O . GLU A 1 92 ? 54.117 -2.174 -48.988 1.00 49.84 92 GLU A O 1
ATOM 755 N N . PHE A 1 93 ? 53.803 -2.372 -46.784 1.00 50.00 93 PHE A N 1
ATOM 756 C CA . PHE A 1 93 ? 52.438 -1.834 -46.827 1.00 50.00 93 PHE A CA 1
ATOM 757 C C . PHE A 1 93 ? 52.483 -0.295 -46.846 1.00 50.00 93 PHE A C 1
ATOM 759 O O . PHE A 1 93 ? 51.862 0.399 -46.042 1.00 50.00 93 PHE A O 1
ATOM 766 N N . ARG A 1 94 ? 53.247 0.261 -47.798 1.00 53.34 94 ARG A N 1
ATOM 767 C CA . ARG A 1 94 ? 53.071 1.642 -48.238 1.00 53.34 94 ARG A CA 1
ATOM 768 C C . ARG A 1 94 ? 51.618 1.777 -48.654 1.00 53.34 94 ARG A C 1
ATOM 770 O O . ARG A 1 94 ? 51.143 1.028 -49.506 1.00 53.34 94 ARG A O 1
ATOM 777 N N . ALA A 1 95 ? 50.941 2.727 -48.022 1.00 53.84 95 ALA A N 1
ATOM 778 C CA . ALA A 1 95 ? 49.630 3.190 -48.411 1.00 53.84 95 ALA A CA 1
ATOM 779 C C . ALA A 1 95 ? 49.566 3.289 -49.940 1.00 53.84 95 ALA A C 1
ATOM 781 O O . ALA A 1 95 ? 50.200 4.154 -50.542 1.00 53.84 95 ALA A O 1
ATOM 782 N N . MET A 1 96 ? 48.798 2.395 -50.567 1.00 45.50 96 MET A N 1
ATOM 783 C CA . MET A 1 96 ? 48.106 2.802 -51.775 1.00 45.50 96 MET A CA 1
ATOM 784 C C . MET A 1 96 ? 47.240 3.968 -51.320 1.00 45.50 96 MET A C 1
ATOM 786 O O . MET A 1 96 ? 46.273 3.769 -50.581 1.00 45.50 96 MET A O 1
ATOM 790 N N . GLU A 1 97 ? 47.666 5.183 -51.654 1.00 54.19 97 GLU A N 1
ATOM 791 C CA . GLU A 1 97 ? 46.828 6.368 -51.593 1.00 54.19 97 GLU A CA 1
ATOM 792 C C . GLU A 1 97 ? 45.595 6.051 -52.434 1.00 54.19 97 GLU A C 1
ATOM 794 O O . GLU A 1 97 ? 45.605 6.081 -53.660 1.00 54.19 97 GLU A O 1
ATOM 799 N N . PHE A 1 98 ? 44.550 5.601 -51.748 1.00 49.69 98 PHE A N 1
ATOM 800 C CA . PHE A 1 98 ? 43.255 5.387 -52.345 1.00 49.69 98 PHE A CA 1
ATOM 801 C C . PHE A 1 98 ? 42.742 6.786 -52.658 1.00 49.69 98 PHE A C 1
ATOM 803 O O . PHE A 1 98 ? 42.396 7.530 -51.735 1.00 49.69 98 PHE A O 1
ATOM 810 N N . ASP A 1 99 ? 42.775 7.158 -53.938 1.00 45.16 99 ASP A N 1
ATOM 811 C CA . ASP A 1 99 ? 42.225 8.410 -54.439 1.00 45.16 99 ASP A CA 1
ATOM 812 C C . ASP A 1 99 ? 40.891 8.688 -53.740 1.00 45.16 99 ASP A C 1
ATOM 814 O O . ASP A 1 99 ? 39.921 7.930 -53.830 1.00 45.16 99 ASP A O 1
ATOM 818 N N . SER A 1 100 ? 40.887 9.764 -52.956 1.00 52.91 100 SER A N 1
ATOM 819 C CA . SER A 1 100 ? 39.889 10.093 -51.935 1.00 52.91 100 SER A CA 1
ATOM 820 C C . SER A 1 100 ? 38.544 10.573 -52.499 1.00 52.91 100 SER A C 1
ATOM 822 O O . SER A 1 100 ? 37.841 11.383 -51.890 1.00 52.91 100 SER A O 1
ATOM 824 N N . ALA A 1 101 ? 38.113 10.025 -53.631 1.00 54.75 101 ALA A N 1
ATOM 825 C CA . ALA A 1 101 ? 36.746 10.143 -54.109 1.00 54.75 101 ALA A CA 1
ATOM 826 C C . ALA A 1 101 ? 35.844 9.163 -53.339 1.00 54.75 101 ALA A C 1
ATOM 828 O O . ALA A 1 101 ? 35.296 8.210 -53.890 1.00 54.75 101 ALA A O 1
ATOM 829 N N . VAL A 1 102 ? 35.673 9.401 -52.032 1.00 56.00 102 VAL A N 1
ATOM 830 C CA . VAL A 1 102 ? 34.614 8.747 -51.250 1.00 56.00 102 VAL A CA 1
ATOM 831 C C . VAL A 1 102 ? 33.284 9.068 -51.942 1.00 56.00 102 VAL A C 1
ATOM 833 O O . VAL A 1 102 ? 32.952 10.254 -52.051 1.00 56.00 102 VAL A O 1
ATOM 836 N N . PRO A 1 103 ? 32.506 8.064 -52.396 1.00 52.59 103 PRO A N 1
ATOM 837 C CA . PRO A 1 103 ? 31.245 8.300 -53.084 1.00 52.59 103 PRO A CA 1
ATOM 838 C C . PRO A 1 103 ? 30.357 9.211 -52.235 1.00 52.59 103 PRO A C 1
ATOM 840 O O . PRO A 1 103 ? 30.083 8.915 -51.068 1.00 52.59 103 PRO A O 1
ATOM 843 N N . THR A 1 104 ? 29.902 10.327 -52.808 1.00 56.09 104 THR A N 1
ATOM 844 C CA . THR A 1 104 ? 29.070 11.352 -52.143 1.00 56.09 104 THR A CA 1
ATOM 845 C C . THR A 1 104 ? 27.869 10.749 -51.404 1.00 56.09 104 THR A C 1
ATOM 847 O O . THR A 1 104 ? 27.482 11.229 -50.342 1.00 56.09 104 THR A O 1
ATOM 850 N N . HIS A 1 105 ? 27.365 9.615 -51.893 1.00 54.88 105 HIS A N 1
ATOM 851 C CA . HIS A 1 105 ? 26.262 8.849 -51.318 1.00 54.88 105 HIS A CA 1
ATOM 852 C C . HIS A 1 105 ? 26.533 8.265 -49.911 1.00 54.88 105 HIS A C 1
ATOM 854 O O . HIS A 1 105 ? 25.589 8.018 -49.152 1.00 54.88 105 HIS A O 1
ATOM 860 N N . VAL A 1 106 ? 27.798 8.031 -49.541 1.00 55.84 106 VAL A N 1
ATOM 861 C CA . VAL A 1 106 ? 28.189 7.533 -48.208 1.00 55.84 106 VAL A CA 1
ATOM 862 C C . VAL A 1 106 ? 28.157 8.676 -47.190 1.00 55.84 106 VAL A C 1
ATOM 864 O O . VAL A 1 106 ? 27.584 8.516 -46.112 1.00 55.84 106 VAL A O 1
ATOM 867 N N . LYS A 1 107 ? 28.646 9.869 -47.559 1.00 57.25 107 LYS A N 1
ATOM 868 C CA . LYS A 1 107 ? 28.606 11.070 -46.702 1.00 57.25 107 LYS A CA 1
ATOM 869 C C . LYS A 1 107 ? 27.169 11.476 -46.352 1.00 57.25 107 LYS A C 1
ATOM 871 O O . LYS A 1 107 ? 26.878 11.713 -45.184 1.00 57.25 107 LYS A O 1
ATOM 876 N N . THR A 1 108 ? 26.246 11.454 -47.317 1.00 61.19 108 THR A N 1
ATOM 877 C CA . THR A 1 108 ? 24.829 11.785 -47.066 1.00 61.19 108 THR A CA 1
ATOM 878 C C . THR A 1 108 ? 24.154 10.784 -46.122 1.00 61.19 108 THR A C 1
ATOM 880 O O . THR A 1 108 ? 23.363 11.178 -45.269 1.00 61.19 108 THR A O 1
ATOM 883 N N . ARG A 1 109 ? 24.488 9.486 -46.210 1.00 62.62 109 ARG A N 1
ATOM 884 C CA . ARG A 1 109 ? 23.963 8.468 -45.281 1.00 62.62 109 ARG A CA 1
ATOM 885 C C . ARG A 1 109 ? 24.478 8.654 -43.855 1.00 62.62 109 ARG A C 1
ATOM 887 O O . ARG A 1 109 ? 23.692 8.498 -42.927 1.00 62.62 109 ARG A O 1
ATOM 894 N N . HIS A 1 110 ? 25.751 9.005 -43.669 1.00 62.78 110 HIS A N 1
ATOM 895 C CA . HIS A 1 110 ? 26.297 9.265 -42.333 1.00 62.78 110 HIS A CA 1
ATOM 896 C C . HIS A 1 110 ? 25.652 10.483 -41.660 1.00 62.78 110 HIS A C 1
ATOM 898 O O . HIS A 1 110 ? 25.350 10.411 -40.472 1.00 62.78 110 HIS A O 1
ATOM 904 N N . ILE A 1 111 ? 25.362 11.546 -42.418 1.00 67.38 111 ILE A N 1
ATOM 905 C CA . ILE A 1 111 ? 24.666 12.738 -41.904 1.00 67.38 111 ILE A CA 1
ATOM 906 C C . ILE A 1 111 ? 23.242 12.377 -41.441 1.00 67.38 111 ILE A C 1
ATOM 908 O O . ILE A 1 111 ? 22.881 12.639 -40.299 1.00 67.38 111 ILE A O 1
ATOM 912 N N . LEU A 1 112 ? 22.475 11.644 -42.258 1.00 73.69 112 LEU A N 1
ATOM 913 C CA . LEU A 1 112 ? 21.112 11.215 -41.898 1.00 73.69 112 LEU A CA 1
ATOM 914 C C . LEU A 1 112 ? 21.061 10.262 -40.691 1.00 73.69 112 LEU A C 1
ATOM 916 O O . LEU A 1 112 ? 20.057 10.202 -39.980 1.00 73.69 112 LEU A O 1
ATOM 920 N N . VAL A 1 113 ? 22.110 9.463 -40.480 1.00 81.88 113 VAL A N 1
ATOM 921 C CA . VAL A 1 113 ? 22.226 8.607 -39.292 1.00 81.88 113 VAL A CA 1
ATOM 922 C C . VAL A 1 113 ? 22.547 9.447 -38.057 1.00 81.88 113 VAL A C 1
ATOM 924 O O . VAL A 1 113 ? 21.949 9.202 -37.012 1.00 81.88 113 VAL A O 1
ATOM 927 N N . ALA A 1 114 ? 23.417 10.453 -38.172 1.00 83.81 114 ALA A N 1
ATOM 928 C CA . ALA A 1 114 ? 23.743 11.359 -37.073 1.00 83.81 114 ALA A CA 1
ATOM 929 C C . ALA A 1 114 ? 22.505 12.130 -36.577 1.00 83.81 114 ALA A C 1
ATOM 931 O O . ALA A 1 114 ? 22.247 12.153 -35.375 1.00 83.81 114 ALA A O 1
ATOM 932 N N . ASP A 1 115 ? 21.673 12.645 -37.486 1.00 88.94 115 ASP A N 1
ATOM 933 C CA . ASP A 1 115 ? 20.436 13.354 -37.120 1.00 88.94 115 ASP A CA 1
ATOM 934 C C . ASP A 1 115 ? 19.452 12.447 -36.369 1.00 88.94 115 ASP A C 1
ATOM 936 O O . ASP A 1 115 ? 18.866 12.830 -35.356 1.00 88.94 115 ASP A O 1
ATOM 940 N N . LYS A 1 116 ? 19.308 11.192 -36.816 1.00 93.75 116 LYS A N 1
ATOM 941 C CA . LYS A 1 116 ? 18.469 10.202 -36.125 1.00 93.75 116 LYS A CA 1
ATOM 942 C C . LYS A 1 116 ? 19.005 9.858 -34.741 1.00 93.75 116 LYS A C 1
ATOM 944 O O . LYS A 1 116 ? 18.209 9.677 -33.821 1.00 93.75 116 LYS A O 1
ATOM 949 N N . VAL A 1 117 ? 20.324 9.754 -34.589 1.00 94.25 117 VAL A N 1
ATOM 950 C CA . VAL A 1 117 ? 20.964 9.522 -33.288 1.00 94.25 117 VAL A CA 1
ATOM 951 C C . VAL A 1 117 ? 20.702 10.700 -32.350 1.00 94.25 117 VAL A C 1
ATOM 953 O O . VAL A 1 117 ? 20.338 10.472 -31.201 1.00 94.25 117 VAL A O 1
ATOM 956 N N . ASN A 1 118 ? 20.780 11.938 -32.840 1.00 94.19 118 ASN A N 1
ATOM 957 C CA . ASN A 1 118 ? 20.492 13.130 -32.039 1.00 94.19 118 ASN A CA 1
ATOM 958 C C . ASN A 1 118 ? 19.033 13.166 -31.560 1.00 94.19 118 ASN A C 1
ATOM 960 O O . ASN A 1 118 ? 18.793 13.305 -30.364 1.00 94.19 118 ASN A O 1
ATOM 964 N N . ILE A 1 119 ? 18.067 12.908 -32.449 1.00 95.75 119 ILE A N 1
ATOM 965 C CA . ILE A 1 119 ? 16.638 12.836 -32.083 1.00 95.75 119 ILE A CA 1
ATOM 966 C C . ILE A 1 119 ? 16.379 11.732 -31.048 1.00 95.75 119 ILE A C 1
ATOM 968 O O . ILE A 1 119 ? 15.564 11.888 -30.138 1.00 95.75 119 ILE A O 1
ATOM 972 N N . LEU A 1 120 ? 17.037 10.577 -31.189 1.00 95.94 120 LEU A N 1
ATOM 973 C CA . LEU A 1 120 ? 16.912 9.498 -30.211 1.00 95.94 120 LEU A CA 1
ATOM 974 C C . LEU A 1 120 ? 17.525 9.883 -28.863 1.00 95.94 120 LEU A C 1
ATOM 976 O O . LEU A 1 120 ? 16.933 9.568 -27.834 1.00 95.94 120 LEU A O 1
ATOM 980 N N . ASN A 1 121 ? 18.658 10.584 -28.862 1.00 95.62 121 ASN A N 1
ATOM 981 C CA . ASN A 1 121 ? 19.288 11.067 -27.638 1.00 95.62 121 ASN A CA 1
ATOM 982 C C . ASN A 1 121 ? 18.395 12.071 -26.902 1.00 95.62 121 ASN A C 1
ATOM 984 O O . ASN A 1 121 ? 18.225 11.929 -25.696 1.00 95.62 121 ASN A O 1
ATOM 988 N N . GLU A 1 122 ? 17.761 13.012 -27.604 1.00 97.12 122 GLU A N 1
ATOM 989 C CA . GLU A 1 122 ? 16.788 13.938 -27.005 1.00 97.12 122 GLU A CA 1
ATOM 990 C C . GLU A 1 122 ? 15.620 13.185 -26.359 1.00 97.12 122 GLU A C 1
ATOM 992 O O . GLU A 1 122 ? 15.310 13.393 -25.188 1.00 97.12 122 GLU A O 1
ATOM 997 N N . LYS A 1 123 ? 15.037 12.206 -27.065 1.00 97.88 123 LYS A N 1
ATOM 998 C CA . LYS A 1 123 ? 13.967 11.364 -26.502 1.00 97.88 123 LYS A CA 1
ATOM 999 C C . LYS A 1 123 ? 14.418 10.569 -25.280 1.00 97.88 123 LYS A C 1
ATOM 1001 O O . LYS A 1 123 ? 13.624 10.351 -24.368 1.00 97.88 123 LYS A O 1
ATOM 1006 N N . ILE A 1 124 ? 15.663 10.096 -25.266 1.00 97.50 124 ILE A N 1
ATOM 1007 C CA . ILE A 1 124 ? 16.232 9.401 -24.109 1.00 97.50 124 ILE A CA 1
ATOM 1008 C C . ILE A 1 124 ? 16.346 10.365 -22.925 1.00 97.50 124 ILE A C 1
ATOM 1010 O O . ILE A 1 124 ? 15.956 9.982 -21.825 1.00 97.50 124 ILE A O 1
ATOM 1014 N N . GLN A 1 125 ? 16.807 11.601 -23.135 1.00 97.50 125 GLN A N 1
ATOM 1015 C CA . GLN A 1 125 ? 16.892 12.603 -22.067 1.00 97.50 125 GLN A CA 1
ATOM 1016 C C . GLN A 1 125 ? 15.512 12.969 -21.508 1.00 97.50 125 GLN A C 1
ATOM 1018 O O . GLN A 1 125 ? 15.330 12.968 -20.291 1.00 97.50 125 GLN A O 1
ATOM 1023 N N . ASP A 1 126 ? 14.510 13.151 -22.369 1.00 97.81 126 ASP A N 1
ATOM 1024 C CA . ASP A 1 126 ? 13.124 13.378 -21.942 1.00 97.81 126 ASP A CA 1
ATOM 1025 C C . ASP A 1 126 ? 12.581 12.220 -21.093 1.00 97.81 126 ASP A C 1
ATOM 1027 O O . ASP A 1 126 ? 11.889 12.424 -20.093 1.00 97.81 126 ASP A O 1
ATOM 1031 N N . LEU A 1 127 ? 12.873 10.978 -21.490 1.00 97.56 127 LEU A N 1
ATOM 1032 C CA . LEU A 1 127 ? 12.465 9.794 -20.734 1.00 97.56 127 LEU A CA 1
ATOM 1033 C C . LEU A 1 127 ? 13.205 9.678 -19.398 1.00 97.56 127 LEU A C 1
ATOM 1035 O O . LEU A 1 127 ? 12.607 9.233 -18.420 1.00 97.56 127 LEU A O 1
ATOM 1039 N N . ILE A 1 128 ? 14.479 10.072 -19.340 1.00 97.88 128 ILE A N 1
ATOM 1040 C CA . ILE A 1 128 ? 15.250 10.118 -18.092 1.00 97.88 128 ILE A CA 1
ATOM 1041 C C . ILE A 1 128 ? 14.619 11.128 -17.132 1.00 97.88 128 ILE A C 1
ATOM 1043 O O . ILE A 1 128 ? 14.292 10.744 -16.012 1.00 97.88 128 ILE A O 1
ATOM 1047 N N . SER A 1 129 ? 14.345 12.354 -17.586 1.00 98.06 129 SER A N 1
ATOM 1048 C CA . SER A 1 129 ? 13.704 13.389 -16.762 1.00 98.06 129 SER A CA 1
ATOM 1049 C C . SER A 1 129 ? 12.344 12.931 -16.219 1.00 98.06 129 SER A C 1
ATOM 1051 O O . SER A 1 129 ? 12.101 13.004 -15.017 1.00 98.06 129 SER A O 1
ATOM 1053 N N . LYS A 1 130 ? 11.494 12.327 -17.060 1.00 98.31 130 LYS A N 1
ATOM 1054 C CA . LYS A 1 130 ? 10.203 11.772 -16.609 1.00 98.31 130 LYS A CA 1
ATOM 1055 C C . LYS A 1 130 ? 10.363 10.656 -15.576 1.00 98.31 130 LYS A C 1
ATOM 1057 O O . LYS A 1 130 ? 9.558 10.546 -14.654 1.00 98.31 130 LYS A O 1
ATOM 1062 N N . ASN A 1 131 ? 11.377 9.805 -15.724 1.00 96.75 131 ASN A N 1
ATOM 1063 C CA . ASN A 1 131 ? 11.652 8.756 -14.745 1.00 96.75 131 ASN A CA 1
ATOM 1064 C C . ASN A 1 131 ? 12.136 9.339 -13.411 1.00 96.75 131 ASN A C 1
ATOM 1066 O O . ASN A 1 131 ? 11.774 8.808 -12.363 1.00 96.75 131 ASN A O 1
ATOM 1070 N N . GLU A 1 132 ? 12.921 10.417 -13.426 1.00 98.25 132 GLU A N 1
ATOM 1071 C CA . GLU A 1 132 ? 13.341 11.116 -12.208 1.00 98.25 132 GLU A CA 1
ATOM 1072 C C . GLU A 1 132 ? 12.146 11.713 -11.457 1.00 98.25 132 GLU A C 1
ATOM 1074 O O . GLU A 1 132 ? 12.034 11.521 -10.242 1.00 98.25 132 GLU A O 1
ATOM 1079 N N . ASP A 1 133 ? 11.207 12.334 -12.173 1.00 98.06 133 ASP A N 1
ATOM 1080 C CA . ASP A 1 133 ? 9.965 12.859 -11.595 1.00 98.06 133 ASP A CA 1
ATOM 1081 C C . ASP A 1 133 ? 9.132 11.752 -10.939 1.00 98.06 133 ASP A C 1
ATOM 1083 O O . ASP A 1 133 ? 8.745 11.868 -9.773 1.00 98.06 133 ASP A O 1
ATOM 1087 N N . LEU A 1 134 ? 8.932 10.628 -11.639 1.00 98.12 134 LEU A N 1
ATOM 1088 C CA . LEU A 1 134 ? 8.216 9.467 -11.098 1.00 98.12 134 LEU A CA 1
ATOM 1089 C C . LEU A 1 134 ? 8.915 8.879 -9.866 1.00 98.12 134 LEU A C 1
ATOM 1091 O O . LEU A 1 134 ? 8.263 8.485 -8.899 1.00 98.12 134 LEU A O 1
ATOM 1095 N N . VAL A 1 135 ? 10.249 8.824 -9.863 1.00 98.12 135 VAL A N 1
ATOM 1096 C CA . VAL A 1 135 ? 11.021 8.363 -8.700 1.00 98.12 135 VAL A CA 1
ATOM 1097 C C . VAL A 1 135 ? 10.826 9.301 -7.510 1.00 98.12 135 VAL A C 1
ATOM 1099 O O . VAL A 1 135 ? 10.684 8.830 -6.377 1.00 98.12 135 VAL A O 1
ATOM 1102 N N . ASN A 1 136 ? 10.798 10.613 -7.738 1.00 97.56 136 ASN A N 1
ATOM 1103 C CA . ASN A 1 136 ? 10.532 11.589 -6.687 1.00 97.56 136 ASN A CA 1
ATOM 1104 C C . ASN A 1 136 ? 9.100 11.457 -6.156 1.00 97.56 136 ASN A C 1
ATOM 1106 O O . ASN A 1 136 ? 8.906 11.419 -4.940 1.00 97.56 136 ASN A O 1
ATOM 1110 N N . GLU A 1 137 ? 8.114 11.269 -7.031 1.00 98.50 137 GLU A N 1
ATOM 1111 C CA . GLU A 1 137 ? 6.732 11.008 -6.630 1.00 98.50 137 GLU A CA 1
ATOM 1112 C C . GLU A 1 137 ? 6.627 9.743 -5.762 1.00 98.50 137 GLU A C 1
ATOM 1114 O O . GLU A 1 137 ? 6.086 9.799 -4.654 1.00 98.50 137 GLU A O 1
ATOM 1119 N N . ILE A 1 138 ? 7.244 8.632 -6.176 1.00 97.88 138 ILE A N 1
ATOM 1120 C CA . ILE A 1 138 ? 7.288 7.385 -5.395 1.00 97.88 138 ILE A CA 1
ATOM 1121 C C . ILE A 1 138 ? 7.909 7.612 -4.012 1.00 97.88 138 ILE A C 1
ATOM 1123 O O . ILE A 1 138 ? 7.391 7.104 -3.015 1.00 97.88 138 ILE A O 1
ATOM 1127 N N . LYS A 1 139 ? 8.994 8.390 -3.911 1.00 97.94 139 LYS A N 1
ATOM 1128 C CA . LYS A 1 139 ? 9.599 8.733 -2.612 1.00 97.94 139 LYS A CA 1
ATOM 1129 C C . LYS A 1 139 ? 8.617 9.492 -1.720 1.00 97.94 139 LYS A C 1
ATOM 1131 O O . LYS A 1 139 ? 8.490 9.150 -0.544 1.00 97.94 139 LYS A O 1
ATOM 1136 N N . THR A 1 140 ? 7.895 10.474 -2.263 1.00 97.56 140 THR A N 1
ATOM 1137 C CA . THR A 1 140 ? 6.900 11.229 -1.481 1.00 97.56 140 THR A CA 1
ATOM 1138 C C . THR A 1 140 ? 5.738 10.346 -1.025 1.00 97.56 140 THR A C 1
ATOM 1140 O O . THR A 1 140 ? 5.324 10.427 0.132 1.00 97.56 140 THR A O 1
ATOM 1143 N N . LEU A 1 141 ? 5.242 9.460 -1.894 1.00 97.75 141 LEU A N 1
ATOM 1144 C CA . LEU A 1 141 ? 4.177 8.511 -1.572 1.00 97.75 141 LEU A CA 1
ATOM 1145 C C . LEU A 1 141 ? 4.620 7.509 -0.504 1.00 97.75 141 LEU A C 1
ATOM 1147 O O . LEU A 1 141 ? 3.868 7.241 0.430 1.00 97.75 141 LEU A O 1
ATOM 1151 N N . ASN A 1 142 ? 5.854 7.013 -0.582 1.00 96.38 142 ASN A N 1
ATOM 1152 C CA . ASN A 1 142 ? 6.418 6.140 0.444 1.00 96.38 142 ASN A CA 1
ATOM 1153 C C . ASN A 1 142 ? 6.537 6.846 1.799 1.00 96.38 142 ASN A C 1
ATOM 1155 O O . ASN A 1 142 ? 6.207 6.245 2.819 1.00 96.38 142 ASN A O 1
ATOM 1159 N N . GLY A 1 143 ? 6.929 8.124 1.818 1.00 96.81 143 GLY A N 1
ATOM 1160 C CA . GLY A 1 143 ? 6.915 8.933 3.039 1.00 96.81 143 GLY A CA 1
ATOM 1161 C C . GLY A 1 143 ? 5.511 9.047 3.643 1.00 96.81 143 GLY A C 1
ATOM 1162 O O . GLY A 1 143 ? 5.324 8.781 4.828 1.00 96.81 143 GLY A O 1
ATOM 1163 N N . LYS A 1 144 ? 4.497 9.345 2.819 1.00 97.75 144 LYS A N 1
ATOM 1164 C CA . LYS A 1 144 ? 3.092 9.394 3.265 1.00 97.75 144 LYS A CA 1
ATOM 1165 C C . LYS A 1 144 ? 2.602 8.042 3.794 1.00 97.75 144 LYS A C 1
ATOM 1167 O O . LYS A 1 144 ? 1.966 8.002 4.843 1.00 97.75 144 LYS A O 1
ATOM 1172 N N . ASN A 1 145 ? 2.915 6.940 3.111 1.00 95.94 145 ASN A N 1
ATOM 1173 C CA . ASN A 1 145 ? 2.560 5.589 3.558 1.00 95.94 145 ASN A CA 1
ATOM 1174 C C . ASN A 1 145 ? 3.199 5.237 4.901 1.00 95.94 145 ASN A C 1
ATOM 1176 O O . ASN A 1 145 ? 2.544 4.622 5.742 1.00 95.94 145 ASN A O 1
ATOM 1180 N N . PHE A 1 146 ? 4.448 5.646 5.126 1.00 97.06 146 PHE A N 1
ATOM 1181 C CA . PHE A 1 146 ? 5.109 5.458 6.411 1.00 97.06 146 PHE A CA 1
ATOM 1182 C C . PHE A 1 146 ? 4.356 6.186 7.533 1.00 97.06 146 PHE A C 1
ATOM 1184 O O . PHE A 1 146 ? 3.957 5.548 8.506 1.00 97.06 146 PHE A O 1
ATOM 1191 N N . SER A 1 147 ? 4.051 7.476 7.354 1.00 96.94 147 SER A N 1
ATOM 1192 C CA . SER A 1 147 ? 3.279 8.248 8.340 1.00 96.94 147 SER A CA 1
ATOM 1193 C C . SER A 1 147 ? 1.871 7.688 8.569 1.00 96.94 147 SER A C 1
ATOM 1195 O O . SER A 1 147 ? 1.376 7.693 9.692 1.00 96.94 147 SER A O 1
ATOM 1197 N N . LEU A 1 148 ? 1.203 7.186 7.525 1.00 97.19 148 LEU A N 1
ATOM 1198 C CA . LEU A 1 148 ? -0.101 6.528 7.666 1.00 97.19 148 LEU A CA 1
ATOM 1199 C C . LEU A 1 148 ? -0.003 5.214 8.447 1.00 97.19 148 LEU A C 1
ATOM 1201 O O . LEU A 1 148 ? -0.875 4.927 9.259 1.00 97.19 148 LEU A O 1
ATOM 1205 N N . THR A 1 149 ? 1.059 4.440 8.230 1.00 97.19 149 THR A N 1
ATOM 1206 C CA . THR A 1 149 ? 1.303 3.184 8.953 1.00 97.19 149 THR A CA 1
ATOM 1207 C C . THR A 1 149 ? 1.544 3.441 10.440 1.00 97.19 149 THR A C 1
ATOM 1209 O O . THR A 1 149 ? 1.044 2.700 11.282 1.00 97.19 149 THR A O 1
ATOM 1212 N N . GLU A 1 150 ? 2.275 4.504 10.773 1.00 97.38 150 GLU A N 1
ATOM 1213 C CA . GLU A 1 150 ? 2.486 4.930 12.159 1.00 97.38 150 GLU A CA 1
ATOM 1214 C C . GLU A 1 150 ? 1.164 5.337 12.822 1.00 97.38 150 GLU A C 1
ATOM 1216 O O . GLU A 1 150 ? 0.807 4.798 13.866 1.00 97.38 150 GLU A O 1
ATOM 1221 N N . ARG A 1 151 ? 0.353 6.157 12.142 1.00 98.06 151 ARG A N 1
ATOM 1222 C CA . ARG A 1 151 ? -0.983 6.532 12.632 1.00 98.06 151 ARG A CA 1
ATOM 1223 C C . ARG A 1 151 ? -1.915 5.334 12.825 1.00 98.06 151 ARG A C 1
ATOM 1225 O O . ARG A 1 151 ? -2.713 5.340 13.755 1.00 98.06 151 ARG A O 1
ATOM 1232 N N . LEU A 1 152 ? -1.850 4.326 11.953 1.00 96.81 152 LEU A N 1
ATOM 1233 C CA . LEU A 1 152 ? -2.637 3.099 12.114 1.00 96.81 152 LEU A CA 1
ATOM 1234 C C . LEU A 1 152 ? -2.232 2.339 13.380 1.00 96.81 152 LEU A C 1
ATOM 1236 O O . LEU A 1 152 ? -3.110 1.906 14.120 1.00 96.81 152 LEU A O 1
ATOM 1240 N N . ARG A 1 153 ? -0.930 2.249 13.671 1.00 97.38 153 ARG A N 1
ATOM 1241 C CA . ARG A 1 153 ? -0.429 1.619 14.899 1.00 97.38 153 ARG A CA 1
ATOM 1242 C C . ARG A 1 153 ? -0.932 2.336 16.155 1.00 97.38 153 ARG A C 1
ATOM 1244 O O . ARG A 1 153 ? -1.328 1.677 17.113 1.00 97.38 153 ARG A O 1
ATOM 1251 N N . ASP A 1 154 ? -0.950 3.667 16.141 1.00 97.38 154 ASP A N 1
ATOM 1252 C CA . ASP A 1 154 ? -1.462 4.456 17.268 1.00 97.38 154 ASP A CA 1
ATOM 1253 C C . ASP A 1 154 ? -2.961 4.212 17.490 1.00 97.38 154 ASP A C 1
ATOM 1255 O O . ASP A 1 154 ? -3.399 4.019 18.624 1.00 97.38 154 ASP A O 1
ATOM 1259 N N . ILE A 1 155 ? -3.749 4.159 16.410 1.00 96.88 155 ILE A N 1
ATOM 1260 C CA . ILE A 1 155 ? -5.186 3.854 16.475 1.00 96.88 155 ILE A CA 1
ATOM 1261 C C . ILE A 1 155 ? -5.419 2.440 17.019 1.00 96.88 155 ILE A C 1
ATOM 1263 O O . ILE A 1 155 ? -6.280 2.254 17.876 1.00 96.88 155 ILE A O 1
ATOM 1267 N N . GLU A 1 156 ? -4.652 1.448 16.565 1.00 97.38 156 GLU A N 1
ATOM 1268 C CA . GLU A 1 156 ? -4.732 0.076 17.083 1.00 97.38 156 GLU A CA 1
ATOM 1269 C C . GLU A 1 156 ? -4.416 0.020 18.587 1.00 97.38 156 GLU A C 1
ATOM 1271 O O . GLU A 1 156 ? -5.108 -0.664 19.343 1.00 97.38 156 GLU A O 1
ATOM 1276 N N . SER A 1 157 ? -3.418 0.780 19.051 1.00 96.94 157 SER A N 1
ATOM 1277 C CA . SER A 1 157 ? -3.109 0.894 20.483 1.00 96.94 157 SER A CA 1
ATOM 1278 C C . SER A 1 157 ? -4.280 1.488 21.267 1.00 96.94 157 SER A C 1
ATOM 1280 O O . SER A 1 157 ? -4.693 0.926 22.282 1.00 96.94 157 SER A O 1
ATOM 1282 N N . GLN A 1 158 ? -4.864 2.582 20.770 1.00 96.75 158 GLN A N 1
ATOM 1283 C CA . GLN A 1 158 ? -6.023 3.225 21.394 1.00 96.75 158 GLN A CA 1
ATOM 1284 C C . GLN A 1 158 ? -7.242 2.297 21.449 1.00 96.75 158 GLN A C 1
ATOM 1286 O O . GLN A 1 158 ? -7.953 2.278 22.451 1.00 96.75 158 GLN A O 1
ATOM 1291 N N . GLN A 1 159 ? -7.477 1.493 20.409 1.00 96.69 159 GLN A N 1
ATOM 1292 C CA . GLN A 1 159 ? -8.575 0.523 20.392 1.00 96.69 159 GLN A CA 1
ATOM 1293 C C . GLN A 1 159 ? -8.399 -0.573 21.445 1.00 96.69 159 GLN A C 1
ATOM 1295 O O . GLN A 1 159 ? -9.363 -0.919 22.129 1.00 96.69 159 GLN A O 1
ATOM 1300 N N . ASN A 1 160 ? -7.176 -1.078 21.625 1.00 96.31 160 ASN A N 1
ATOM 1301 C CA . ASN A 1 160 ? -6.886 -2.056 22.672 1.00 96.31 160 ASN A CA 1
ATOM 1302 C C . ASN A 1 160 ? -7.129 -1.463 24.068 1.00 96.31 160 ASN A C 1
ATOM 1304 O O . ASN A 1 160 ? -7.750 -2.101 24.919 1.00 96.31 160 ASN A O 1
ATOM 1308 N N . GLU A 1 161 ? -6.693 -0.223 24.302 1.00 97.19 161 GLU A N 1
ATOM 1309 C CA . GLU A 1 161 ? -6.979 0.490 25.551 1.00 97.19 161 GLU A CA 1
ATOM 1310 C C . GLU A 1 161 ? -8.489 0.654 25.764 1.00 97.19 161 GLU A C 1
ATOM 1312 O O . GLU A 1 161 ? -9.006 0.326 26.836 1.00 97.19 161 GLU A O 1
ATOM 1317 N N . GLU A 1 162 ? -9.231 1.070 24.739 1.00 96.88 162 GLU A N 1
ATOM 1318 C CA . GLU A 1 162 ? -10.682 1.222 24.818 1.00 96.88 162 GLU A CA 1
ATOM 1319 C C . GLU A 1 162 ? -11.388 -0.108 25.130 1.00 96.88 162 GLU A C 1
ATOM 1321 O O . GLU A 1 162 ? -12.322 -0.143 25.934 1.00 96.88 162 GLU A O 1
ATOM 1326 N N . GLU A 1 163 ? -10.929 -1.223 24.561 1.00 97.44 163 GLU A N 1
ATOM 1327 C CA . GLU A 1 163 ? -11.465 -2.553 24.854 1.00 97.44 163 GLU A CA 1
ATOM 1328 C C . GLU A 1 163 ? -11.232 -2.951 26.319 1.00 97.44 163 GLU A C 1
ATOM 1330 O O . GLU A 1 163 ? -12.152 -3.434 26.994 1.00 97.44 163 GLU A O 1
ATOM 1335 N N . THR A 1 164 ? -10.040 -2.675 26.860 1.00 96.88 164 THR A N 1
ATOM 1336 C CA . THR A 1 164 ? -9.765 -2.919 28.285 1.00 96.88 164 THR A CA 1
ATOM 1337 C C . THR A 1 164 ? -10.659 -2.069 29.188 1.00 96.88 164 THR A C 1
ATOM 1339 O O . THR A 1 164 ? -11.227 -2.586 30.154 1.00 96.88 164 THR A O 1
ATOM 1342 N N . LEU A 1 165 ? -10.871 -0.793 28.847 1.00 97.19 165 LEU A N 1
ATOM 1343 C CA . LEU A 1 165 ? -11.776 0.100 29.572 1.00 97.19 165 LEU A CA 1
ATOM 1344 C C . LEU A 1 165 ? -13.235 -0.365 29.481 1.00 97.19 165 LEU A C 1
ATOM 1346 O O . LEU A 1 165 ? -13.962 -0.349 30.473 1.00 97.19 165 LEU A O 1
ATOM 1350 N N . ARG A 1 166 ? -13.682 -0.847 28.319 1.00 97.38 166 ARG A N 1
ATOM 1351 C CA . ARG A 1 166 ? -15.030 -1.418 28.156 1.00 97.38 166 ARG A CA 1
ATOM 1352 C C . ARG A 1 166 ? -15.235 -2.631 29.059 1.00 97.38 166 ARG A C 1
ATOM 1354 O O . ARG A 1 166 ? -16.293 -2.750 29.685 1.00 97.38 166 ARG A O 1
ATOM 1361 N N . LYS A 1 167 ? -14.226 -3.497 29.173 1.00 97.12 167 LYS A N 1
ATOM 1362 C CA . LYS A 1 167 ? -14.266 -4.664 30.060 1.00 97.12 167 LYS A CA 1
ATOM 1363 C C . LYS A 1 167 ? -14.330 -4.258 31.533 1.00 97.12 167 LYS A C 1
ATOM 1365 O O . LYS A 1 167 ? -15.216 -4.728 32.244 1.00 97.12 167 LYS A O 1
ATOM 1370 N N . THR A 1 168 ? -13.484 -3.325 31.973 1.00 97.06 168 THR A N 1
ATOM 1371 C CA . THR A 1 168 ? -13.505 -2.846 33.367 1.00 97.06 168 THR A CA 1
ATOM 1372 C C . THR A 1 168 ? -14.821 -2.152 33.719 1.00 97.06 168 THR A C 1
ATOM 1374 O O . THR A 1 168 ? -15.378 -2.408 34.784 1.00 97.06 168 THR A O 1
ATOM 1377 N N . ILE A 1 169 ? -15.389 -1.346 32.816 1.00 97.69 169 ILE A N 1
ATOM 1378 C CA . ILE A 1 169 ? -16.715 -0.736 33.007 1.00 97.69 169 ILE A CA 1
ATOM 1379 C C . ILE A 1 169 ? -17.801 -1.812 33.155 1.00 97.69 169 ILE A C 1
ATOM 1381 O O . ILE A 1 169 ? -18.680 -1.684 34.011 1.00 97.69 169 ILE A O 1
ATOM 1385 N N . SER A 1 170 ? -17.756 -2.873 32.345 1.00 97.06 170 SER A N 1
ATOM 1386 C CA . SER A 1 170 ? -18.690 -4.001 32.454 1.00 97.06 170 SER A CA 1
ATOM 1387 C C . SER A 1 170 ? -18.582 -4.698 33.816 1.00 97.06 170 SER A C 1
ATOM 1389 O O . SER A 1 170 ? -19.595 -4.915 34.486 1.00 97.06 170 SER A O 1
ATOM 1391 N N . ASP A 1 171 ? -17.361 -4.977 34.272 1.00 97.31 171 ASP A N 1
ATOM 1392 C CA . ASP A 1 171 ? -17.112 -5.608 35.571 1.00 97.31 171 ASP A CA 1
ATOM 1393 C C . ASP A 1 171 ? -17.595 -4.727 36.733 1.00 97.31 171 ASP A C 1
ATOM 1395 O O . ASP A 1 171 ? -18.286 -5.204 37.638 1.00 97.31 171 ASP A O 1
ATOM 1399 N N . LEU A 1 172 ? -17.336 -3.417 36.675 1.00 97.00 172 LEU A N 1
ATOM 1400 C CA . LEU A 1 172 ? -17.822 -2.457 37.668 1.00 97.00 172 LEU A CA 1
ATOM 1401 C C . LEU A 1 172 ? -19.355 -2.406 37.727 1.00 97.00 172 LEU A C 1
ATOM 1403 O O . LEU A 1 172 ? -19.922 -2.386 38.823 1.00 97.00 172 LEU A O 1
ATOM 1407 N N . ARG A 1 173 ? -20.051 -2.453 36.581 1.00 97.25 173 ARG A N 1
ATOM 1408 C CA . ARG A 1 173 ? -21.526 -2.531 36.550 1.00 97.25 173 ARG A CA 1
ATOM 1409 C C . ARG A 1 173 ? -22.046 -3.807 37.212 1.00 97.25 173 ARG A C 1
ATOM 1411 O O . ARG A 1 173 ? -23.038 -3.757 37.944 1.00 97.25 173 ARG A O 1
ATOM 1418 N N . ASN A 1 174 ? -21.377 -4.940 37.001 1.00 95.88 174 ASN A N 1
ATOM 1419 C CA . ASN A 1 174 ? -21.740 -6.205 37.642 1.00 95.88 174 ASN A CA 1
ATOM 1420 C C . ASN A 1 174 ? -21.576 -6.128 39.167 1.00 95.88 174 ASN A C 1
ATOM 1422 O O . ASN A 1 174 ? -22.480 -6.525 39.910 1.00 95.88 174 ASN A O 1
ATOM 1426 N N . VAL A 1 175 ? -20.468 -5.549 39.642 1.00 95.88 175 VAL A N 1
ATOM 1427 C CA . VAL A 1 175 ? -20.227 -5.315 41.075 1.00 95.88 175 VAL A CA 1
ATOM 1428 C C . VAL A 1 175 ? -21.298 -4.398 41.671 1.00 95.88 175 VAL A C 1
ATOM 1430 O O . VAL A 1 175 ? -21.877 -4.738 42.705 1.00 95.88 175 VAL A O 1
ATOM 1433 N N . GLN A 1 176 ? -21.630 -3.287 41.006 1.00 95.88 176 GLN A N 1
ATOM 1434 C CA . GLN A 1 176 ? -22.694 -2.379 41.449 1.00 95.88 176 GLN A CA 1
ATOM 1435 C C . GLN A 1 176 ? -24.054 -3.084 41.540 1.00 95.88 176 GLN A C 1
ATOM 1437 O O . GLN A 1 176 ? -24.756 -2.943 42.541 1.00 95.88 176 GLN A O 1
ATOM 1442 N N . SER A 1 177 ? -24.414 -3.908 40.550 1.00 94.88 177 SER A N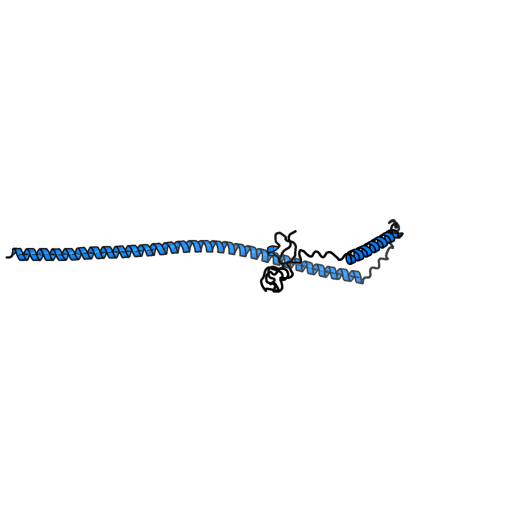 1
ATOM 1443 C CA . SER A 1 177 ? -25.652 -4.702 40.582 1.00 94.88 177 SER A CA 1
ATOM 1444 C C . SER A 1 177 ? -25.693 -5.659 41.781 1.00 94.88 177 SER A C 1
ATOM 1446 O O . SER A 1 177 ? -26.709 -5.764 42.477 1.00 94.88 177 SER A O 1
ATOM 1448 N N . CYS A 1 178 ? -24.577 -6.332 42.072 1.00 92.44 178 CYS A N 1
ATOM 1449 C CA . CYS A 1 178 ? -24.445 -7.199 43.241 1.00 92.44 178 CYS A CA 1
ATOM 1450 C C . CYS A 1 178 ? -24.599 -6.421 44.554 1.00 92.44 178 CYS A C 1
ATOM 1452 O O . CYS A 1 178 ? -25.352 -6.854 45.431 1.00 92.44 178 CYS A O 1
ATOM 1454 N N . GLN A 1 179 ? -23.954 -5.258 44.678 1.00 92.69 179 GLN A N 1
ATOM 1455 C CA . GLN A 1 179 ? -24.090 -4.390 45.849 1.00 92.69 179 GLN A CA 1
ATOM 1456 C C . GLN A 1 179 ? -25.541 -3.921 46.036 1.00 92.69 179 GLN A C 1
ATOM 1458 O O . GLN A 1 179 ? -26.081 -4.055 47.134 1.00 92.69 179 GLN A O 1
ATOM 1463 N N . GLN A 1 180 ? -26.220 -3.488 44.968 1.00 93.44 180 GLN A N 1
ATOM 1464 C CA . GLN A 1 180 ? -27.627 -3.068 45.010 1.00 93.44 180 GLN A CA 1
ATOM 1465 C C . GLN A 1 180 ? -28.560 -4.207 45.465 1.00 93.44 180 GLN A C 1
ATOM 1467 O O . GLN A 1 180 ? -29.492 -4.010 46.247 1.00 93.44 180 GLN A O 1
ATOM 1472 N N . LYS A 1 181 ? -28.315 -5.441 45.008 1.00 92.75 181 LYS A N 1
ATOM 1473 C CA . LYS A 1 181 ? -29.077 -6.618 45.462 1.00 92.75 181 LYS A CA 1
ATOM 1474 C C . LYS A 1 181 ? -28.844 -6.898 46.947 1.00 92.75 181 LYS A C 1
ATOM 1476 O O . LYS A 1 181 ? -29.791 -7.238 47.658 1.00 92.75 181 LYS A O 1
ATOM 1481 N N . GLN A 1 182 ? -27.610 -6.751 47.429 1.00 91.12 182 GLN A N 1
ATOM 1482 C CA . GLN A 1 182 ? -27.287 -6.932 48.844 1.00 91.12 182 GLN A CA 1
ATOM 1483 C C . GLN A 1 182 ? -27.932 -5.858 49.727 1.00 91.12 182 GLN A C 1
ATOM 1485 O O . GLN A 1 182 ? -28.485 -6.202 50.773 1.00 91.12 182 GLN A O 1
ATOM 1490 N N . THR A 1 183 ? -27.918 -4.585 49.319 1.00 89.62 183 THR A N 1
ATOM 1491 C CA . THR A 1 183 ? -28.578 -3.502 50.070 1.00 89.62 183 THR A CA 1
ATOM 1492 C C . THR A 1 183 ? -30.085 -3.728 50.135 1.00 89.62 183 THR A C 1
ATOM 1494 O O . THR A 1 183 ? -30.647 -3.725 51.229 1.00 89.62 183 THR A O 1
ATOM 1497 N N . ASN A 1 184 ? -30.719 -4.072 49.010 1.00 91.62 184 ASN A N 1
ATOM 1498 C CA . ASN A 1 184 ? -32.143 -4.410 48.964 1.00 91.62 184 ASN A CA 1
ATOM 1499 C C . ASN A 1 184 ? -32.495 -5.592 49.886 1.00 91.62 184 ASN A C 1
ATOM 1501 O O . ASN A 1 184 ? -33.484 -5.525 50.622 1.00 91.62 184 ASN A O 1
ATOM 1505 N N . ARG A 1 185 ? -31.671 -6.654 49.909 1.00 89.81 185 ARG A N 1
ATOM 1506 C CA . ARG A 1 185 ? -31.837 -7.787 50.840 1.00 89.81 185 ARG A CA 1
ATOM 1507 C C . ARG A 1 185 ? -31.722 -7.346 52.299 1.00 89.81 185 ARG A C 1
ATOM 1509 O O . ARG A 1 185 ? -32.605 -7.674 53.088 1.00 89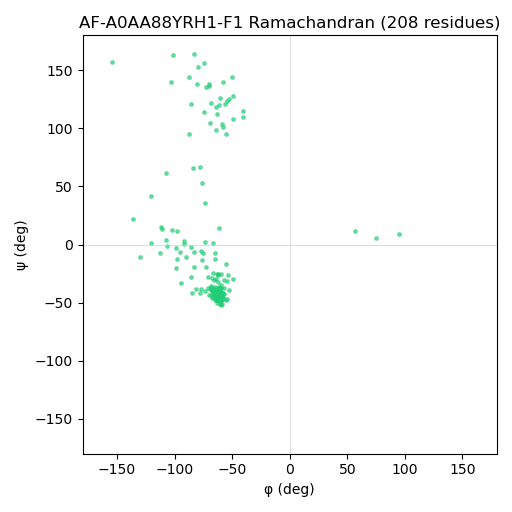.81 185 ARG A O 1
ATOM 1516 N N . LYS A 1 186 ? -30.692 -6.571 52.660 1.00 90.69 186 LYS A N 1
ATOM 1517 C CA . LYS A 1 186 ? -30.521 -6.036 54.025 1.00 90.69 186 LYS A CA 1
ATOM 1518 C C . LYS A 1 186 ? -31.732 -5.199 54.447 1.00 90.69 186 LYS A C 1
ATOM 1520 O O . LYS A 1 186 ? -32.282 -5.415 55.525 1.00 90.69 186 LYS A O 1
ATOM 1525 N N . SER A 1 187 ? -32.216 -4.307 53.582 1.00 88.88 187 SER A N 1
ATOM 1526 C CA . SER A 1 187 ? -33.412 -3.501 53.851 1.00 88.88 187 SER A CA 1
ATOM 1527 C C . SER A 1 187 ? -34.673 -4.353 54.035 1.00 88.88 187 SER A C 1
ATOM 1529 O O . SER A 1 187 ? -35.502 -4.040 54.891 1.00 88.88 187 SER A O 1
ATOM 1531 N N . ALA A 1 188 ? -34.833 -5.436 53.267 1.00 88.50 188 ALA A N 1
ATOM 1532 C CA . ALA A 1 188 ? -35.950 -6.368 53.419 1.00 88.50 188 ALA A CA 1
ATOM 1533 C C . ALA A 1 188 ? -35.900 -7.124 54.759 1.00 88.50 188 ALA A C 1
ATOM 1535 O O . ALA A 1 188 ? -36.923 -7.208 55.443 1.00 88.50 188 ALA A O 1
ATOM 1536 N N . VAL A 1 189 ? -34.716 -7.597 55.170 1.00 89.12 189 VAL A N 1
ATOM 1537 C CA . VAL A 1 189 ? -34.505 -8.256 56.473 1.00 89.12 189 VAL A CA 1
ATOM 1538 C C . VAL A 1 189 ? -34.880 -7.308 57.611 1.00 89.12 189 VAL A C 1
ATOM 1540 O O . VAL A 1 189 ? -35.756 -7.646 58.408 1.00 89.12 189 VAL A O 1
ATOM 1543 N N . VAL A 1 190 ? -34.350 -6.080 57.613 1.00 90.81 190 VAL A N 1
ATOM 1544 C CA . VAL A 1 190 ? -34.662 -5.065 58.638 1.00 90.81 190 VAL A CA 1
ATOM 1545 C C . VAL A 1 190 ? -36.163 -4.752 58.694 1.00 90.81 190 VAL A C 1
ATOM 1547 O O . VAL A 1 190 ? -36.742 -4.637 59.777 1.00 90.81 190 VAL A O 1
ATOM 1550 N N . LYS A 1 191 ? -36.840 -4.639 57.541 1.00 90.44 191 LYS A N 1
ATOM 1551 C CA . LYS A 1 191 ? -38.302 -4.446 57.497 1.00 90.44 191 LYS A CA 1
ATOM 1552 C C . LYS A 1 191 ? -39.054 -5.639 58.097 1.00 90.44 191 LYS A C 1
ATOM 1554 O O . LYS A 1 191 ? -40.027 -5.430 58.823 1.00 90.44 191 LYS A O 1
ATOM 1559 N N . SER A 1 192 ? -38.627 -6.869 57.809 1.00 87.12 192 SER A N 1
ATOM 1560 C CA . SER A 1 192 ? -39.249 -8.087 58.347 1.00 87.12 192 SER A CA 1
ATOM 1561 C C . SER A 1 192 ? -39.071 -8.207 59.865 1.00 87.12 192 SER A C 1
ATOM 1563 O O . SER A 1 192 ? -40.010 -8.560 60.577 1.00 87.12 192 SER A O 1
ATOM 1565 N N . GLU A 1 193 ? -37.907 -7.813 60.374 1.00 90.19 193 GLU A N 1
ATOM 1566 C CA . GLU A 1 193 ? -37.568 -7.850 61.792 1.00 90.19 193 GLU A CA 1
ATOM 1567 C C . GLU A 1 193 ? -38.357 -6.800 62.580 1.00 90.19 193 GLU A C 1
ATOM 1569 O O . GLU A 1 193 ? -38.998 -7.132 63.576 1.00 90.19 193 GLU A O 1
ATOM 1574 N N . LYS A 1 194 ? -38.475 -5.572 62.050 1.00 90.94 194 LYS A N 1
ATOM 1575 C CA . LYS A 1 194 ? -39.383 -4.547 62.601 1.00 90.94 194 LYS A CA 1
ATOM 1576 C C . LYS A 1 194 ? -40.841 -5.019 62.654 1.00 90.94 194 LYS A C 1
ATOM 1578 O O . LYS A 1 194 ? -41.550 -4.697 63.608 1.00 90.94 194 LYS A O 1
ATOM 1583 N N . ARG A 1 195 ? -41.315 -5.781 61.655 1.00 89.38 195 ARG A N 1
ATOM 1584 C CA . ARG A 1 195 ? -42.671 -6.369 61.667 1.00 89.38 195 ARG A CA 1
ATOM 1585 C C . ARG A 1 195 ? -42.820 -7.431 62.761 1.00 89.38 195 ARG A C 1
ATOM 1587 O O . ARG A 1 195 ? -43.810 -7.390 63.489 1.00 89.38 195 ARG A O 1
ATOM 1594 N N . ARG A 1 196 ? -41.842 -8.335 62.908 1.00 88.69 196 ARG A N 1
ATOM 1595 C CA . ARG A 1 196 ? -41.817 -9.355 63.976 1.00 88.69 196 ARG A CA 1
ATOM 1596 C C . ARG A 1 196 ? -41.800 -8.719 65.365 1.00 88.69 196 ARG A C 1
ATOM 1598 O O . ARG A 1 196 ? -42.572 -9.125 66.226 1.00 88.69 196 ARG A O 1
ATOM 1605 N N . GLU A 1 197 ? -40.994 -7.683 65.559 1.00 89.81 197 GLU A N 1
ATOM 1606 C CA . GLU A 1 197 ? -40.906 -6.946 66.821 1.00 89.81 197 GLU A CA 1
ATOM 1607 C C . GLU A 1 197 ? -42.225 -6.236 67.164 1.00 89.81 197 GLU A C 1
ATOM 1609 O O . GLU A 1 197 ? -42.734 -6.337 68.281 1.00 89.81 197 GLU A O 1
ATOM 1614 N N . LYS A 1 198 ? -42.859 -5.588 66.178 1.00 90.56 198 LYS A N 1
ATOM 1615 C CA . LYS A 1 198 ? -44.183 -4.972 66.359 1.00 90.56 198 LYS A CA 1
ATOM 1616 C C . LYS A 1 198 ? -45.248 -6.007 66.744 1.00 90.56 198 LYS A C 1
ATOM 1618 O O . LYS A 1 198 ? -46.104 -5.715 67.578 1.00 90.56 198 LYS A O 1
ATOM 1623 N N . PHE A 1 199 ? -45.183 -7.208 66.168 1.00 88.94 199 PHE A N 1
ATOM 1624 C CA . PHE A 1 199 ? -46.067 -8.320 66.514 1.00 88.94 199 PHE A CA 1
ATOM 1625 C C . PHE A 1 199 ? -45.815 -8.839 67.939 1.00 88.94 199 PHE A C 1
ATOM 1627 O O . PHE A 1 199 ? -46.765 -8.951 68.711 1.00 88.94 199 PHE A O 1
ATOM 1634 N N . ARG A 1 200 ? -44.550 -9.046 68.336 1.00 89.56 200 ARG A N 1
ATOM 1635 C CA . ARG A 1 200 ? -44.171 -9.430 69.712 1.00 89.56 200 ARG A CA 1
ATOM 1636 C C . ARG A 1 200 ? -44.704 -8.444 70.751 1.00 89.56 200 ARG A C 1
ATOM 1638 O O . ARG A 1 200 ? -45.360 -8.855 71.703 1.00 89.56 200 ARG A O 1
ATOM 1645 N N . ARG A 1 201 ? -44.521 -7.137 70.529 1.00 87.44 201 ARG A N 1
ATOM 1646 C CA . ARG A 1 201 ? -45.066 -6.089 71.414 1.00 87.44 201 ARG A CA 1
ATOM 1647 C C . ARG A 1 201 ? -46.590 -6.130 71.517 1.00 87.44 201 ARG A C 1
ATOM 1649 O O . ARG A 1 201 ? -47.137 -5.824 72.573 1.00 87.44 201 ARG A O 1
ATOM 1656 N N . LYS A 1 202 ? -47.284 -6.491 70.431 1.00 87.62 202 LYS A N 1
ATOM 1657 C CA . LYS A 1 202 ? -48.745 -6.640 70.428 1.00 87.62 202 LYS A CA 1
ATOM 1658 C C . LYS A 1 202 ? -49.180 -7.833 71.283 1.00 87.62 202 LYS A C 1
ATOM 1660 O O . LYS A 1 202 ? -50.099 -7.670 72.079 1.00 87.62 202 LYS A O 1
ATOM 1665 N N . ILE A 1 203 ? -48.495 -8.976 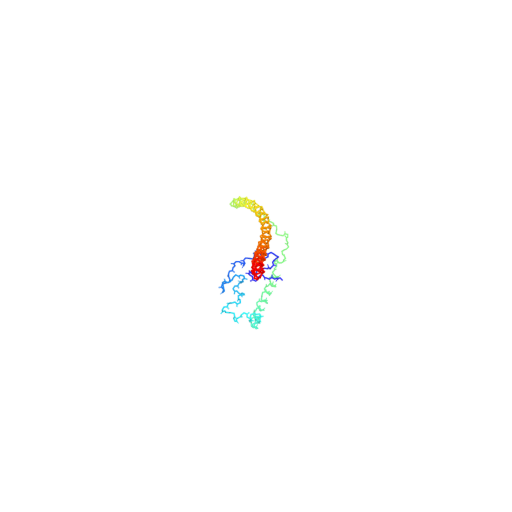71.179 1.00 84.69 203 ILE A N 1
A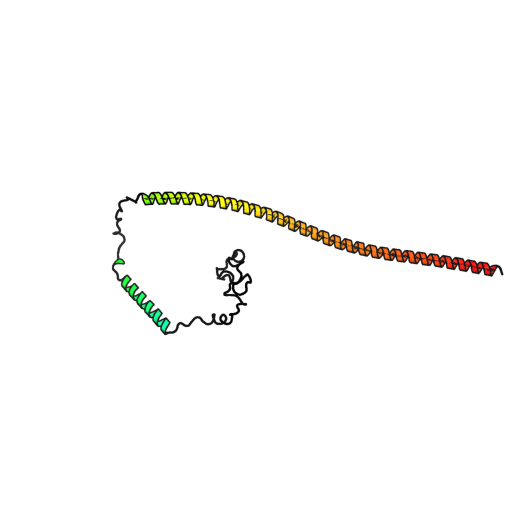TOM 1666 C CA . ILE A 1 203 ? -48.753 -10.151 72.029 1.00 84.69 203 ILE A CA 1
ATOM 1667 C C . ILE A 1 203 ? -48.553 -9.799 73.504 1.00 84.69 203 ILE A C 1
ATOM 1669 O O . ILE A 1 203 ? -49.475 -9.984 74.287 1.00 84.69 203 ILE A O 1
ATOM 1673 N N . ILE A 1 204 ? -47.407 -9.216 73.871 1.00 82.38 204 ILE A N 1
ATOM 1674 C CA . ILE A 1 204 ? -47.096 -8.866 75.269 1.00 82.38 204 ILE A CA 1
ATOM 1675 C C . ILE A 1 204 ? -48.196 -7.983 75.878 1.00 82.38 204 ILE A C 1
ATOM 1677 O O . ILE A 1 204 ? -48.715 -8.293 76.944 1.00 82.38 204 ILE A O 1
ATOM 1681 N N . ARG A 1 205 ? -48.639 -6.938 75.164 1.00 79.00 205 ARG A N 1
ATOM 1682 C CA . ARG A 1 205 ? -49.748 -6.074 75.619 1.00 79.00 205 ARG A CA 1
ATOM 1683 C C . ARG A 1 205 ? -51.085 -6.795 75.779 1.00 79.00 205 ARG A C 1
ATOM 1685 O O . ARG A 1 205 ? -51.934 -6.310 76.516 1.00 79.00 205 ARG A O 1
ATOM 1692 N N . SER A 1 206 ? -51.295 -7.878 75.037 1.00 74.25 206 SER A N 1
ATOM 1693 C CA . SER A 1 206 ? -52.522 -8.676 75.103 1.00 74.25 206 SER A CA 1
ATOM 1694 C C . SER A 1 206 ? -52.519 -9.569 76.343 1.00 74.25 206 SER A C 1
ATOM 1696 O O . SER A 1 206 ? -53.548 -9.701 76.989 1.00 74.25 206 SER A O 1
ATOM 1698 N N . VAL A 1 207 ? -51.354 -10.120 76.703 1.00 73.25 207 VAL A N 1
ATOM 1699 C CA . VAL A 1 207 ? -51.183 -10.958 77.900 1.00 73.25 207 VAL A CA 1
ATOM 1700 C C . VAL A 1 207 ? -51.272 -10.129 79.185 1.00 73.25 207 VAL A C 1
ATOM 1702 O O . VAL A 1 207 ? -51.888 -10.574 80.137 1.00 73.25 207 VAL A O 1
ATOM 1705 N N . SER A 1 208 ? -50.747 -8.899 79.213 1.00 66.75 208 SER A N 1
ATOM 1706 C CA . SER A 1 208 ? -50.801 -8.033 80.409 1.00 66.75 208 SER A CA 1
ATOM 1707 C C . SER A 1 208 ? -52.181 -7.426 80.730 1.00 66.75 208 SER A C 1
ATOM 1709 O O . SER A 1 208 ? -52.272 -6.604 81.636 1.00 66.75 208 SER A O 1
ATOM 1711 N N . ARG A 1 209 ? -53.230 -7.735 79.956 1.00 59.03 209 ARG A N 1
ATOM 1712 C CA . ARG A 1 209 ? -54.609 -7.244 80.174 1.00 59.03 209 ARG A CA 1
ATOM 1713 C C . ARG A 1 209 ? -55.562 -8.313 80.722 1.00 59.03 209 ARG A C 1
ATOM 1715 O O . ARG A 1 209 ? -56.734 -8.001 80.914 1.00 59.03 209 ARG A O 1
ATOM 1722 N N . VAL A 1 210 ? -55.071 -9.536 80.914 1.00 51.62 210 VAL A N 1
ATOM 1723 C CA . VAL A 1 210 ? -55.766 -10.662 81.554 1.00 51.62 210 VAL A CA 1
ATOM 1724 C C . VAL A 1 210 ? -55.262 -10.765 82.984 1.00 51.62 210 VAL A C 1
ATOM 1726 O O . VAL A 1 210 ? -56.109 -10.977 83.873 1.00 51.62 210 VAL A O 1
#

InterPro domains:
  IPR001878 Zinc finger, CCHC-type [PF00098] (25-40)
  IPR001878 Zinc finger, CCHC-type [PS50158] (26-41)

Solvent-accessible surface area (backbone atoms only — not comparable to full-atom values): 12317 Å² total; per-residue (Å²): 135,62,61,35,77,39,69,70,47,74,63,50,101,61,36,87,84,69,38,89,18,60,86,36,54,11,82,64,70,65,47,67,61,33,33,54,93,72,43,90,68,32,98,69,73,80,60,73,83,53,58,83,76,53,72,72,76,68,54,68,74,54,52,53,51,54,51,52,52,49,53,50,51,51,51,53,51,53,56,57,66,69,42,78,76,82,69,68,68,77,83,75,76,60,76,76,78,68,78,82,75,70,61,68,73,57,59,56,51,53,52,58,49,51,54,52,50,51,55,50,49,52,54,50,51,55,51,48,55,54,50,51,52,51,51,52,50,51,53,54,50,51,52,52,50,50,57,51,52,52,53,50,52,53,50,53,52,51,50,55,52,50,51,53,52,53,51,51,52,51,51,50,52,53,50,50,53,52,51,52,52,50,53,53,49,53,55,50,51,55,54,52,49,54,50,54,51,55,50,52,55,51,50,54,61,56,62,77,74,113